Protein AF-A0A7R7EJI2-F1 (afdb_monomer)

Nearest PDB structures (foldseek):
  3be3-assembly1_B-2  TM=8.653E-01  e=1.945E-04  Bordetella bronchiseptica RB50
  2cp7-assembly1_A  TM=6.364E-01  e=4.300E-01  Mus musculus
  6aca-assembly1_A  TM=6.118E-01  e=1.642E-01  Mycobacterium tuberculosis H37Rv
  2coy-assembly1_A  TM=5.034E-01  e=8.336E-01  Homo sapiens
  2cp6-assembly1_A  TM=3.379E-01  e=1.196E+00  Homo sapiens

InterPro domains:
  IPR023387 DUF1653-like domain [PF07866] (12-67)
  IPR037135 DUF1653-like domain superfamily [G3DSA:2.30.30.320] (4-85)

Sequence (180 aa):
MEKYKLPVPGEIYRHFKNKLYQIIAIAIHSETDEKMVVYQALYGKYQVFVRPLENFISKVDEHTYRFTLVDRDHLDNHEEDNQATSVKENRLDTIQKENAILDEPFYYDNSELIQFLDAKTCQEKLNILTSMKNQLNNNILNNMLISLDLAITDGTLEEHFDILKDYLQTRARFEINRLR

Foldseek 3Di:
DDDDDQQDAQWWKQFPQRWIKGFHDWDQDPVPRFIKTWIFTPADPRDIDIGGRCQQQDAPDPPGGRIDTDDPVPPDDDPPDHDDDDDDDDDDDDDDDDDDDDDDDPDPPPPLLVQLLPDDALVSNLVSLVVCVVVDDLVSLVVLCVSVVHDDDPDDSVVSSVVSNVVSVVRNVCVVVPDD

Solvent-accessible surface area (backbone atoms only — not comparable to full-atom values): 11388 Å² total; per-residue (Å²): 132,86,82,76,81,78,85,51,64,73,43,37,30,33,31,78,63,76,46,50,29,34,32,64,40,75,46,65,39,92,89,74,72,44,52,25,39,31,32,28,37,76,52,93,86,50,52,74,49,76,44,51,39,69,78,46,74,28,64,75,47,102,89,38,54,41,48,41,82,49,70,76,91,75,66,81,84,70,100,79,80,79,84,63,50,66,80,81,89,85,81,87,89,85,90,88,79,91,75,91,83,81,86,66,64,69,58,72,95,38,73,69,59,53,53,42,68,71,38,89,43,44,56,54,32,46,52,48,53,63,69,43,57,90,74,66,45,62,69,62,53,48,53,52,33,55,76,69,78,40,86,84,69,99,65,54,64,64,57,52,48,48,53,54,47,53,50,29,53,56,46,32,68,50,58,75,74,71,80,129

Structure (mmCIF, N/CA/C/O backbone):
data_AF-A0A7R7EJI2-F1
#
_entry.id   AF-A0A7R7EJI2-F1
#
loop_
_atom_site.group_PDB
_atom_site.id
_atom_site.type_symbol
_atom_site.label_atom_id
_atom_site.label_alt_id
_atom_site.label_comp_id
_atom_site.label_asym_id
_atom_site.label_entity_id
_atom_site.label_seq_id
_atom_site.pdbx_PDB_ins_code
_atom_site.Cartn_x
_atom_site.Cartn_y
_atom_site.Cartn_z
_atom_site.occupancy
_atom_site.B_iso_or_equiv
_atom_site.auth_seq_id
_atom_site.auth_comp_id
_atom_site.auth_asym_id
_atom_site.auth_atom_id
_atom_site.pdbx_PDB_model_num
ATOM 1 N N . MET A 1 1 ? 27.280 -7.819 -10.622 1.00 40.84 1 MET A N 1
ATOM 2 C CA . MET A 1 1 ? 25.978 -7.548 -11.266 1.00 40.84 1 MET A CA 1
ATOM 3 C C . MET A 1 1 ? 24.937 -8.366 -10.533 1.00 40.84 1 MET A C 1
ATOM 5 O O . MET A 1 1 ? 24.985 -9.589 -10.626 1.00 40.84 1 MET A O 1
ATOM 9 N N . GLU A 1 2 ? 24.076 -7.723 -9.748 1.00 44.00 2 GLU A N 1
ATOM 10 C CA . GLU A 1 2 ? 22.959 -8.416 -9.100 1.00 44.00 2 GLU A CA 1
ATOM 11 C C . GLU A 1 2 ? 21.985 -8.921 -10.170 1.00 44.00 2 GLU A C 1
ATOM 13 O O . GLU A 1 2 ? 21.607 -8.189 -11.085 1.00 44.00 2 GLU A O 1
ATOM 18 N N . LYS A 1 3 ? 21.619 -10.203 -10.091 1.00 48.94 3 LYS A N 1
ATOM 19 C CA . LYS A 1 3 ? 20.636 -10.808 -10.992 1.00 48.94 3 LYS A CA 1
ATOM 20 C C . LYS A 1 3 ? 19.239 -10.555 -10.435 1.00 48.94 3 LYS A C 1
ATOM 22 O O . LYS A 1 3 ? 18.719 -11.379 -9.689 1.00 48.94 3 LYS A O 1
ATOM 27 N N . TYR A 1 4 ? 18.630 -9.435 -10.807 1.00 61.72 4 TYR A N 1
ATOM 28 C CA . TYR A 1 4 ? 17.212 -9.214 -10.533 1.00 61.72 4 TYR A CA 1
ATOM 29 C C . TYR A 1 4 ? 16.368 -10.262 -11.273 1.00 61.72 4 TYR A C 1
ATOM 31 O O . TYR A 1 4 ? 16.581 -10.515 -12.463 1.00 61.72 4 TYR A O 1
ATOM 39 N N . LYS A 1 5 ? 15.420 -10.894 -10.569 1.00 75.12 5 LYS A N 1
ATOM 40 C CA . LYS A 1 5 ? 14.466 -11.835 -11.173 1.00 75.12 5 LYS A CA 1
ATOM 41 C C . LYS A 1 5 ? 13.551 -11.051 -12.119 1.00 75.12 5 LYS A C 1
ATOM 43 O O . LYS A 1 5 ? 12.965 -10.050 -11.715 1.00 75.12 5 LYS A O 1
ATOM 48 N N . LEU A 1 6 ? 13.437 -11.496 -13.369 1.00 83.38 6 LEU A N 1
ATOM 49 C CA . LEU A 1 6 ? 12.478 -10.919 -14.312 1.00 83.38 6 LEU A CA 1
ATOM 50 C C . LEU A 1 6 ? 11.048 -11.321 -13.906 1.00 83.38 6 LEU A C 1
ATOM 52 O O . LEU A 1 6 ? 10.852 -12.498 -13.596 1.00 83.38 6 LEU A O 1
ATOM 56 N N . PRO A 1 7 ? 10.072 -10.394 -13.932 1.00 86.00 7 PRO A N 1
ATOM 57 C CA . PRO A 1 7 ? 8.675 -10.715 -13.659 1.00 86.00 7 PRO A CA 1
ATOM 58 C C . PRO A 1 7 ? 8.124 -11.664 -14.730 1.00 86.00 7 PRO A C 1
ATOM 60 O O . PRO A 1 7 ? 8.284 -11.429 -15.930 1.00 86.00 7 PRO A O 1
ATOM 63 N N . VAL A 1 8 ? 7.477 -12.742 -14.300 1.00 88.00 8 VAL A N 1
ATOM 64 C CA . VAL A 1 8 ? 6.952 -13.803 -15.169 1.00 88.00 8 VAL A CA 1
ATOM 65 C C . VAL A 1 8 ? 5.450 -13.589 -15.405 1.00 88.00 8 VAL A C 1
ATOM 67 O O . VAL A 1 8 ? 4.729 -13.270 -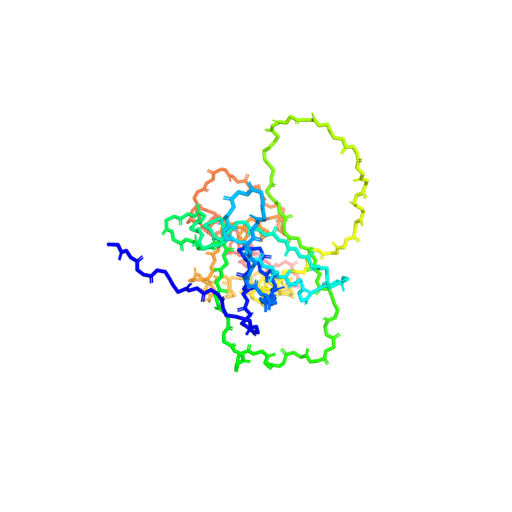14.458 1.00 88.00 8 VAL A O 1
ATOM 70 N N . PRO A 1 9 ? 4.935 -13.780 -16.636 1.00 90.38 9 PRO A N 1
ATOM 71 C CA . PRO A 1 9 ? 3.497 -13.807 -16.904 1.00 90.38 9 PRO A CA 1
ATOM 72 C C . PRO A 1 9 ? 2.722 -14.675 -15.906 1.00 90.38 9 PRO A C 1
ATOM 74 O O . PRO A 1 9 ? 3.061 -15.835 -15.680 1.00 90.38 9 PRO A O 1
ATOM 77 N N . GLY A 1 10 ? 1.670 -14.112 -15.316 1.00 86.25 10 GLY A N 1
ATOM 78 C CA . GLY A 1 10 ? 0.830 -14.771 -14.319 1.00 86.25 10 GLY A CA 1
ATOM 79 C C . GLY A 1 10 ? 1.259 -14.587 -12.857 1.00 86.25 10 GLY A C 1
ATOM 80 O O . GLY A 1 10 ? 0.457 -14.923 -11.979 1.00 86.25 10 GLY A O 1
ATOM 81 N N . GLU A 1 11 ? 2.447 -14.035 -12.579 1.00 89.81 11 GLU A N 1
ATOM 82 C CA . GLU A 1 11 ? 2.845 -13.608 -11.229 1.00 89.81 11 GLU A CA 1
ATOM 83 C C . GLU A 1 11 ? 1.997 -12.419 -10.748 1.00 89.81 11 GLU A C 1
ATOM 85 O O . GLU A 1 11 ? 1.611 -11.548 -11.536 1.00 89.81 11 GLU A O 1
ATOM 90 N N . ILE A 1 12 ? 1.716 -12.380 -9.442 1.00 87.06 12 ILE A N 1
ATOM 91 C CA . ILE A 1 12 ? 0.970 -11.302 -8.786 1.00 87.06 12 ILE A CA 1
ATOM 92 C C . ILE A 1 12 ? 1.955 -10.438 -8.002 1.00 87.06 12 ILE A C 1
ATOM 94 O O . ILE A 1 12 ? 2.774 -10.941 -7.240 1.00 87.06 12 ILE A O 1
ATOM 98 N N . TYR A 1 13 ? 1.864 -9.125 -8.179 1.00 86.50 13 TYR A N 1
ATOM 99 C CA . TYR A 1 13 ? 2.685 -8.143 -7.490 1.00 86.50 13 TYR A CA 1
ATOM 100 C C . TYR A 1 13 ? 1.808 -7.156 -6.720 1.00 86.50 13 TYR A C 1
ATOM 102 O O . TYR A 1 13 ? 0.882 -6.558 -7.272 1.00 86.50 13 TYR A O 1
ATOM 110 N N . ARG A 1 14 ? 2.145 -6.928 -5.450 1.00 84.88 14 ARG A N 1
ATOM 111 C CA . ARG A 1 14 ? 1.579 -5.858 -4.628 1.00 84.88 14 ARG A CA 1
ATOM 112 C C . ARG A 1 14 ? 2.443 -4.611 -4.787 1.00 84.88 14 ARG A C 1
ATOM 114 O O . ARG A 1 14 ? 3.639 -4.633 -4.510 1.00 84.88 14 ARG A O 1
ATOM 121 N N . HIS A 1 15 ? 1.854 -3.519 -5.259 1.00 80.69 15 HIS A N 1
ATOM 122 C CA . HIS A 1 15 ? 2.515 -2.214 -5.279 1.00 80.69 15 HIS A CA 1
ATOM 123 C C . HIS A 1 15 ? 2.618 -1.659 -3.850 1.00 80.69 15 HIS A C 1
ATOM 125 O O . HIS A 1 15 ? 1.752 -1.951 -3.030 1.00 80.69 15 HIS A O 1
ATOM 131 N N . PHE A 1 16 ? 3.566 -0.757 -3.569 1.00 71.31 16 PHE A N 1
ATOM 132 C CA . PHE A 1 16 ? 3.725 -0.103 -2.248 1.00 71.31 16 PHE A CA 1
ATOM 133 C C . PHE A 1 16 ? 2.497 0.692 -1.737 1.00 71.31 16 PHE A C 1
ATOM 135 O O . PHE A 1 16 ? 2.512 1.254 -0.649 1.00 71.31 16 PHE A O 1
ATOM 142 N N . LYS A 1 17 ? 1.422 0.762 -2.532 1.00 72.31 17 LYS A N 1
ATOM 143 C CA . LYS A 1 17 ? 0.118 1.357 -2.188 1.00 72.31 17 LYS A CA 1
ATOM 144 C C . LYS A 1 17 ? -0.949 0.263 -1.991 1.00 72.31 17 LYS A C 1
ATOM 146 O O . LYS A 1 17 ? -2.079 0.449 -2.425 1.00 72.31 17 LYS A O 1
ATOM 151 N N . ASN A 1 18 ? -0.532 -0.902 -1.483 1.00 74.50 18 ASN A N 1
ATOM 152 C CA . ASN A 1 18 ? -1.239 -2.180 -1.262 1.00 74.50 18 ASN A CA 1
ATOM 153 C C . ASN A 1 18 ? -2.086 -2.779 -2.402 1.00 74.50 18 ASN A C 1
ATOM 155 O O . ASN A 1 18 ? -2.559 -3.905 -2.275 1.00 74.50 18 ASN A O 1
ATOM 159 N N . LYS A 1 19 ? -2.205 -2.098 -3.542 1.00 79.00 19 LYS A N 1
ATOM 160 C CA . LYS A 1 19 ? -2.903 -2.572 -4.740 1.00 79.00 19 LYS A CA 1
ATOM 161 C C . LYS A 1 19 ? -2.217 -3.771 -5.388 1.00 79.00 19 LYS A C 1
ATOM 163 O O . LYS A 1 19 ? -1.011 -3.731 -5.645 1.00 79.00 19 LYS A O 1
ATOM 168 N N . LEU A 1 20 ? -3.018 -4.782 -5.714 1.00 84.31 20 LEU A N 1
ATOM 169 C CA . LEU A 1 20 ? -2.598 -5.971 -6.448 1.00 84.31 20 LEU A CA 1
ATOM 170 C C . LEU A 1 20 ? -2.642 -5.747 -7.965 1.00 84.31 20 LEU A C 1
ATOM 172 O O . LEU A 1 20 ? -3.568 -5.136 -8.509 1.00 84.31 20 LEU A O 1
ATOM 176 N N . TYR A 1 21 ? -1.630 -6.284 -8.638 1.00 89.56 21 TYR A N 1
ATOM 177 C CA . TYR A 1 21 ? -1.485 -6.288 -10.087 1.00 89.56 21 TYR A CA 1
ATOM 178 C C . TYR A 1 21 ? -1.005 -7.661 -10.561 1.00 89.56 21 TYR A C 1
ATOM 180 O O . TYR A 1 21 ? -0.220 -8.307 -9.872 1.00 89.56 21 TYR A O 1
ATOM 188 N N . GLN A 1 22 ? -1.416 -8.087 -11.753 1.00 90.38 22 GLN A N 1
ATOM 189 C CA . GLN A 1 22 ? -0.920 -9.307 -12.391 1.00 90.38 22 GLN A CA 1
ATOM 190 C C . GLN A 1 22 ? -0.021 -8.960 -13.576 1.00 90.38 22 GLN A C 1
ATOM 192 O O . GLN A 1 22 ? -0.363 -8.098 -14.387 1.00 90.38 22 GLN A O 1
ATOM 197 N N . ILE A 1 23 ? 1.112 -9.644 -13.712 1.00 93.00 23 ILE A N 1
ATOM 198 C CA . ILE A 1 23 ? 1.971 -9.529 -14.895 1.00 93.00 23 ILE A CA 1
ATOM 199 C C . ILE A 1 23 ? 1.295 -10.236 -16.069 1.00 93.00 23 ILE A C 1
ATOM 201 O O . ILE A 1 23 ? 1.017 -11.432 -15.995 1.00 93.00 23 ILE A O 1
ATOM 205 N N . ILE A 1 24 ? 1.069 -9.517 -17.169 1.00 92.19 24 ILE A N 1
ATOM 206 C CA . ILE A 1 24 ? 0.584 -10.106 -18.423 1.00 92.19 24 ILE A CA 1
ATOM 207 C C . ILE A 1 24 ? 1.777 -10.555 -19.267 1.00 92.19 24 ILE A C 1
ATOM 209 O O . ILE A 1 24 ? 1.825 -11.694 -19.724 1.00 92.19 24 ILE A O 1
ATOM 213 N N . ALA A 1 25 ? 2.743 -9.659 -19.488 1.00 92.50 25 ALA A N 1
ATOM 214 C CA . ALA A 1 25 ? 3.878 -9.898 -20.374 1.00 92.50 25 ALA A CA 1
ATOM 215 C C . ALA A 1 25 ? 5.054 -8.960 -20.072 1.00 92.50 25 ALA A C 1
ATOM 217 O O . ALA A 1 25 ? 4.882 -7.884 -19.500 1.00 92.50 25 ALA A O 1
ATOM 218 N N . ILE A 1 26 ? 6.242 -9.333 -20.550 1.00 93.00 26 ILE A N 1
ATOM 219 C CA . ILE A 1 26 ? 7.314 -8.373 -20.829 1.00 93.00 26 ILE A CA 1
ATOM 220 C C . ILE A 1 26 ? 7.265 -8.076 -22.331 1.00 93.00 26 ILE A C 1
ATOM 222 O O . ILE A 1 26 ? 7.322 -8.994 -23.146 1.00 93.00 26 ILE A O 1
ATOM 226 N N . ALA A 1 27 ? 7.156 -6.800 -22.681 1.00 92.56 27 ALA A N 1
ATOM 227 C CA . ALA A 1 27 ? 7.225 -6.288 -24.043 1.00 92.56 27 ALA A CA 1
ATOM 228 C C . ALA A 1 27 ? 8.574 -5.592 -24.295 1.00 92.56 27 ALA A C 1
ATOM 230 O O . ALA A 1 27 ? 9.310 -5.269 -23.359 1.00 92.56 27 ALA A O 1
ATOM 231 N N . ILE A 1 28 ? 8.884 -5.340 -25.564 1.00 93.00 28 ILE A N 1
ATOM 232 C CA . ILE A 1 28 ? 10.000 -4.489 -25.992 1.00 93.00 28 ILE A CA 1
ATOM 233 C C . ILE A 1 28 ? 9.386 -3.254 -26.652 1.00 93.00 28 ILE A C 1
ATOM 235 O O . ILE A 1 28 ? 8.486 -3.387 -27.482 1.00 93.00 28 ILE A O 1
ATOM 239 N N . HIS A 1 29 ? 9.827 -2.062 -26.257 1.00 93.94 29 HIS A N 1
ATOM 240 C CA . HIS A 1 29 ? 9.380 -0.814 -26.860 1.00 93.94 29 HIS A CA 1
ATOM 241 C C . HIS A 1 29 ? 10.053 -0.633 -28.226 1.00 93.94 29 HIS A C 1
ATOM 243 O O . HIS A 1 29 ? 11.263 -0.453 -28.301 1.00 93.94 29 HIS A O 1
ATOM 249 N N . SER A 1 30 ? 9.278 -0.679 -29.311 1.00 91.44 30 SER A N 1
ATOM 250 C CA . SER A 1 30 ? 9.801 -0.777 -30.685 1.00 91.44 30 SER A CA 1
ATOM 251 C C . SER A 1 30 ? 10.609 0.428 -31.178 1.00 91.44 30 SER A C 1
ATOM 253 O O . SER A 1 30 ? 11.239 0.333 -32.225 1.00 91.44 30 SER A O 1
ATOM 255 N N . GLU A 1 31 ? 10.569 1.559 -30.470 1.00 89.25 31 GLU A N 1
ATOM 256 C CA . GLU A 1 31 ? 11.313 2.776 -30.832 1.00 89.25 31 GLU A CA 1
ATOM 257 C C . GLU A 1 31 ? 12.601 2.967 -30.012 1.00 89.25 31 GLU A C 1
ATOM 259 O O . GLU A 1 31 ? 13.475 3.723 -30.428 1.00 89.25 31 GLU A O 1
ATOM 264 N N . THR A 1 32 ? 12.724 2.312 -28.849 1.00 91.88 32 THR A N 1
ATOM 265 C CA . THR A 1 32 ? 13.858 2.491 -27.915 1.00 91.88 32 THR A CA 1
ATOM 266 C C . THR A 1 32 ? 14.559 1.184 -27.530 1.00 91.88 32 THR A C 1
ATOM 268 O O . THR A 1 32 ? 15.556 1.221 -26.815 1.00 91.88 32 THR A O 1
ATOM 271 N N . ASP A 1 33 ? 14.040 0.032 -27.969 1.00 91.19 33 ASP A N 1
ATOM 272 C CA . ASP A 1 33 ? 14.431 -1.329 -27.560 1.00 91.19 33 ASP A CA 1
ATOM 273 C C . ASP A 1 33 ? 14.385 -1.589 -26.035 1.00 91.19 33 ASP A C 1
ATOM 275 O O . ASP A 1 33 ? 14.869 -2.608 -25.529 1.00 91.19 33 ASP A O 1
ATOM 279 N N . GLU A 1 34 ? 13.740 -0.702 -25.273 1.00 90.69 34 GLU A N 1
ATOM 280 C CA . GLU A 1 34 ? 13.613 -0.819 -23.823 1.00 90.69 34 GLU A CA 1
ATOM 281 C C . GLU A 1 34 ? 12.632 -1.928 -23.430 1.00 90.69 34 GLU A C 1
ATOM 283 O O . GLU A 1 34 ? 11.549 -2.087 -24.000 1.00 90.69 34 GLU A O 1
ATOM 288 N N . LYS A 1 35 ? 12.982 -2.693 -22.391 1.00 91.12 35 LYS A N 1
ATOM 289 C CA . LYS A 1 35 ? 12.085 -3.706 -21.827 1.00 91.12 35 LYS A CA 1
ATOM 290 C C . LYS A 1 35 ? 11.000 -3.036 -20.996 1.00 91.12 35 LYS A C 1
ATOM 292 O O . LYS A 1 35 ? 11.295 -2.325 -20.036 1.00 91.12 35 LYS A O 1
ATOM 297 N N . MET A 1 36 ? 9.750 -3.345 -21.310 1.00 90.44 36 MET A N 1
ATOM 298 C CA . MET A 1 36 ? 8.565 -2.831 -20.633 1.00 90.44 36 MET A CA 1
ATOM 299 C C . MET A 1 36 ? 7.807 -3.980 -19.966 1.00 90.44 36 MET A C 1
ATOM 301 O O . MET A 1 36 ? 7.628 -5.041 -20.556 1.00 90.44 36 MET A O 1
ATOM 305 N N . VAL A 1 37 ? 7.317 -3.774 -18.749 1.00 92.06 37 VAL A N 1
ATOM 306 C CA . VAL A 1 37 ? 6.395 -4.692 -18.071 1.00 92.06 37 VAL A CA 1
ATOM 307 C C . VAL A 1 37 ? 4.970 -4.267 -18.403 1.00 92.06 37 VAL A C 1
ATOM 309 O O . VAL A 1 37 ? 4.595 -3.119 -18.156 1.00 92.06 37 VAL A O 1
ATOM 312 N N . VAL A 1 38 ? 4.187 -5.195 -18.948 1.00 92.00 38 VAL A N 1
ATOM 313 C CA . VAL A 1 38 ? 2.748 -5.059 -19.193 1.00 92.00 38 VAL A CA 1
ATOM 314 C C . VAL A 1 38 ? 2.015 -5.773 -18.065 1.00 92.00 38 VAL A C 1
ATOM 316 O O . VAL A 1 38 ? 2.200 -6.976 -17.864 1.00 92.00 38 VAL A O 1
ATOM 319 N N . TYR A 1 39 ? 1.195 -5.043 -17.314 1.00 91.94 39 TYR A N 1
ATOM 320 C CA . TYR A 1 39 ? 0.537 -5.558 -16.115 1.00 91.94 39 TYR A CA 1
ATOM 321 C C . TYR A 1 39 ? -0.895 -5.036 -15.975 1.00 91.94 39 TYR A C 1
ATOM 323 O O . TYR A 1 39 ? -1.211 -3.920 -16.383 1.00 91.94 39 TYR A O 1
ATOM 331 N N . GLN A 1 40 ? -1.771 -5.851 -15.393 1.00 88.62 40 GLN A N 1
ATOM 332 C CA . GLN A 1 40 ? -3.181 -5.537 -15.170 1.00 88.62 40 GLN A CA 1
ATOM 333 C C . GLN A 1 40 ? -3.430 -5.183 -13.706 1.00 88.62 40 GLN A C 1
ATOM 335 O O . GLN A 1 40 ? -2.883 -5.833 -12.819 1.00 88.62 40 GLN A O 1
ATOM 340 N N . ALA A 1 41 ? -4.269 -4.185 -13.436 1.00 86.12 41 ALA A N 1
ATOM 341 C CA . ALA A 1 41 ? -4.847 -3.992 -12.108 1.00 86.12 41 ALA A CA 1
ATOM 342 C C . ALA A 1 41 ? -5.800 -5.145 -11.768 1.00 86.12 41 ALA A C 1
ATOM 344 O O . ALA A 1 41 ? -6.681 -5.452 -12.562 1.00 86.12 41 ALA A O 1
ATOM 345 N N . LEU A 1 42 ? -5.683 -5.730 -10.574 1.00 84.50 42 LEU A N 1
ATOM 346 C CA . LEU A 1 42 ? -6.646 -6.716 -10.058 1.00 84.50 42 LEU A CA 1
ATOM 347 C C . LEU A 1 42 ? -7.751 -6.043 -9.222 1.00 84.50 42 LEU A C 1
ATOM 349 O O . LEU A 1 42 ? -8.190 -6.576 -8.212 1.00 84.50 42 LEU A O 1
ATOM 353 N N . TYR A 1 43 ? -8.152 -4.829 -9.607 1.00 77.88 43 TYR A N 1
ATOM 354 C CA . TYR A 1 43 ? -9.153 -4.022 -8.907 1.00 77.88 43 TYR A CA 1
ATOM 355 C C . TYR A 1 43 ? -9.901 -3.099 -9.879 1.00 77.88 43 TYR A C 1
ATOM 357 O O . TYR A 1 43 ? -9.378 -2.717 -10.935 1.00 77.88 43 TYR A O 1
ATOM 365 N N . GLY A 1 44 ? -11.103 -2.669 -9.487 1.00 81.62 44 GLY A N 1
ATOM 366 C CA . GLY A 1 44 ? -11.916 -1.712 -10.239 1.00 81.62 44 GLY A CA 1
ATOM 367 C C . GLY A 1 44 ? -12.203 -2.194 -11.664 1.00 81.62 44 GLY A C 1
ATOM 368 O O . GLY A 1 44 ? -12.745 -3.271 -11.872 1.00 81.62 44 GLY A O 1
ATOM 369 N N . LYS A 1 45 ? -11.817 -1.403 -12.673 1.00 84.94 45 LYS A N 1
ATOM 370 C CA . LYS A 1 45 ? -12.065 -1.704 -14.099 1.00 84.94 45 LYS A CA 1
ATOM 371 C C . LYS A 1 45 ? -11.008 -2.611 -14.757 1.00 84.94 45 LYS A C 1
ATOM 373 O O . LYS A 1 45 ? -10.924 -2.629 -15.982 1.00 84.94 45 LYS A O 1
ATOM 378 N N . TYR A 1 46 ? -10.173 -3.301 -13.974 1.00 83.94 46 TYR A N 1
ATOM 379 C CA . TYR A 1 46 ? -9.132 -4.230 -14.448 1.00 83.94 46 TYR A CA 1
ATOM 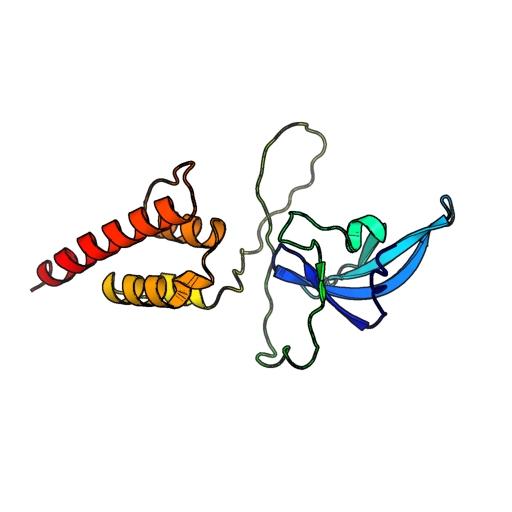380 C C . TYR A 1 46 ? -8.241 -3.671 -15.574 1.00 83.94 46 TYR A C 1
ATOM 382 O O . TYR A 1 46 ? -7.937 -4.335 -16.569 1.00 83.94 46 TYR A O 1
ATOM 390 N N . GLN A 1 47 ? -7.850 -2.403 -15.438 1.00 83.06 47 GLN A N 1
ATOM 391 C CA . GLN A 1 47 ? -7.146 -1.663 -16.482 1.00 83.06 47 GLN A CA 1
ATOM 392 C C . GLN A 1 47 ? -5.698 -2.155 -16.652 1.00 83.06 47 GLN A C 1
ATOM 394 O O . GLN A 1 47 ? -5.030 -2.508 -15.678 1.00 83.06 47 GLN A O 1
ATOM 399 N N . VAL A 1 48 ? -5.220 -2.173 -17.899 1.00 89.31 48 VAL A N 1
ATOM 400 C CA . VAL A 1 48 ? -3.864 -2.605 -18.266 1.00 89.31 48 VAL A CA 1
ATOM 401 C C . VAL A 1 48 ? -2.931 -1.399 -18.367 1.00 89.31 48 VAL A C 1
ATOM 403 O O . VAL A 1 48 ? -3.290 -0.371 -18.940 1.00 89.31 48 VAL A O 1
ATOM 406 N N . PHE A 1 49 ? -1.724 -1.548 -17.829 1.00 89.75 49 PHE A N 1
ATOM 407 C CA . PHE A 1 49 ? -0.675 -0.535 -17.790 1.00 89.75 49 PHE A CA 1
ATOM 408 C C . PHE A 1 49 ? 0.639 -1.085 -18.351 1.00 89.75 49 PHE A C 1
ATOM 410 O O . PHE A 1 49 ? 0.875 -2.294 -18.370 1.00 89.75 49 PHE A O 1
ATOM 417 N N . VAL A 1 50 ? 1.510 -0.173 -18.783 1.00 91.38 50 VAL A N 1
ATOM 418 C CA . VAL A 1 50 ? 2.845 -0.476 -19.307 1.00 91.38 50 VAL A CA 1
ATOM 419 C C . VAL A 1 50 ? 3.859 0.430 -18.606 1.00 91.38 50 VAL A C 1
ATOM 421 O O . VAL A 1 50 ? 3.609 1.624 -18.442 1.00 91.38 50 VAL A O 1
ATOM 424 N N . ARG A 1 51 ? 4.994 -0.121 -18.161 1.00 88.50 51 ARG A N 1
ATOM 425 C CA . ARG A 1 51 ? 6.050 0.623 -17.445 1.00 88.50 51 ARG A CA 1
ATOM 426 C C . ARG A 1 51 ? 7.441 0.079 -17.795 1.00 88.50 51 ARG A C 1
ATOM 428 O O . ARG A 1 51 ? 7.556 -1.137 -17.924 1.00 88.50 51 ARG A O 1
ATOM 435 N N . PRO A 1 52 ? 8.501 0.907 -17.877 1.00 88.06 52 PRO A N 1
ATOM 436 C CA . PRO A 1 52 ? 9.868 0.406 -18.028 1.00 88.06 52 PRO A CA 1
ATOM 437 C C . PRO A 1 52 ? 10.234 -0.592 -16.928 1.00 88.06 52 PRO A C 1
ATOM 439 O O . PRO A 1 52 ? 9.948 -0.357 -15.751 1.00 88.06 52 PRO A O 1
ATOM 442 N N . LEU A 1 53 ? 10.873 -1.696 -17.314 1.00 87.00 53 LEU A N 1
ATOM 443 C CA . LEU A 1 53 ? 11.233 -2.809 -16.435 1.00 87.00 53 LEU A CA 1
ATOM 444 C C . LEU A 1 53 ? 12.111 -2.356 -15.266 1.00 87.00 53 LEU A C 1
ATOM 446 O O . LEU A 1 53 ? 11.840 -2.727 -14.128 1.00 87.00 53 LEU A O 1
ATOM 450 N N . GLU A 1 54 ? 13.107 -1.510 -15.527 1.00 82.94 54 GLU A N 1
ATOM 451 C CA . GLU A 1 54 ? 14.000 -0.959 -14.497 1.00 82.94 54 GLU A CA 1
ATOM 452 C C . GLU A 1 54 ? 13.213 -0.180 -13.433 1.00 82.94 54 GLU A C 1
ATOM 454 O O . GLU A 1 54 ? 13.388 -0.386 -12.234 1.00 82.94 54 GLU A O 1
ATOM 459 N N . ASN A 1 55 ? 12.242 0.625 -13.873 1.00 81.19 55 ASN A N 1
ATOM 460 C CA . ASN A 1 55 ? 11.333 1.379 -13.009 1.00 81.19 55 ASN A CA 1
ATOM 461 C C . ASN A 1 55 ? 10.272 0.513 -12.311 1.00 81.19 55 ASN A C 1
ATOM 463 O O . ASN A 1 55 ? 9.553 1.035 -11.455 1.00 81.19 55 ASN A O 1
ATOM 467 N N . PHE A 1 56 ? 10.102 -0.750 -12.712 1.00 83.44 56 PHE A N 1
ATOM 468 C CA . PHE A 1 56 ? 9.207 -1.717 -12.073 1.00 83.44 56 PHE A CA 1
ATOM 469 C C . PHE A 1 56 ? 9.935 -2.469 -10.952 1.00 83.44 56 PHE A C 1
ATOM 471 O O . PHE A 1 56 ? 9.428 -2.540 -9.838 1.00 83.44 56 PHE A O 1
ATOM 478 N N . ILE A 1 57 ? 11.153 -2.952 -11.219 1.00 80.56 57 ILE A N 1
ATOM 479 C CA . ILE A 1 57 ? 11.999 -3.637 -10.225 1.00 80.56 57 ILE A CA 1
ATOM 480 C C . ILE A 1 57 ? 12.709 -2.672 -9.259 1.00 80.56 57 ILE A C 1
ATOM 482 O O . ILE A 1 57 ? 13.377 -3.121 -8.328 1.00 80.56 57 ILE A O 1
ATOM 486 N N . SER A 1 58 ? 12.586 -1.355 -9.469 1.00 72.50 58 SER A N 1
ATOM 487 C CA . SER A 1 58 ? 13.245 -0.349 -8.634 1.00 72.50 58 SER A CA 1
ATOM 488 C C . SER A 1 58 ? 12.810 -0.444 -7.169 1.00 72.50 58 SER A C 1
ATOM 490 O O . SER A 1 58 ? 11.629 -0.611 -6.839 1.00 72.50 58 SER A O 1
ATOM 492 N N . LYS A 1 59 ? 13.766 -0.205 -6.271 1.00 66.31 59 LYS A N 1
ATOM 493 C CA . LYS A 1 59 ? 13.444 0.252 -4.918 1.00 66.31 59 LYS A CA 1
ATOM 494 C C . LYS A 1 59 ? 12.738 1.615 -4.984 1.00 66.31 59 LYS A C 1
ATOM 496 O O . LYS A 1 59 ? 12.860 2.343 -5.976 1.00 66.31 59 LYS A O 1
ATOM 501 N N . VAL A 1 60 ? 11.945 1.913 -3.962 1.00 61.81 60 VAL A N 1
ATOM 502 C CA . VAL A 1 60 ? 11.424 3.260 -3.675 1.00 61.81 60 VAL A CA 1
ATOM 503 C C . VAL A 1 60 ? 12.313 3.885 -2.608 1.00 61.81 60 VAL A C 1
ATOM 505 O O . VAL A 1 60 ? 12.874 4.947 -2.845 1.00 61.81 60 VAL A O 1
ATOM 508 N N . ASP A 1 61 ? 12.541 3.138 -1.526 1.00 61.91 61 ASP A N 1
ATOM 509 C CA . ASP A 1 61 ? 13.403 3.498 -0.402 1.00 61.91 61 ASP A CA 1
ATOM 510 C C . ASP A 1 61 ? 14.388 2.358 -0.109 1.00 61.91 61 ASP A C 1
ATOM 512 O O . ASP A 1 61 ? 14.246 1.246 -0.623 1.00 61.91 61 ASP A O 1
ATOM 516 N N . GLU A 1 62 ? 15.363 2.593 0.769 1.00 55.28 62 GLU A N 1
ATOM 517 C CA . GLU A 1 62 ? 16.390 1.606 1.142 1.00 55.28 62 GLU A CA 1
ATOM 518 C C . GLU A 1 62 ? 15.799 0.261 1.626 1.00 55.28 62 GLU A C 1
ATOM 520 O O . GLU A 1 62 ? 16.349 -0.806 1.328 1.00 55.28 62 GLU A O 1
ATOM 525 N N . HIS A 1 63 ? 14.620 0.324 2.260 1.00 49.91 63 HIS A N 1
ATOM 526 C CA . HIS A 1 63 ? 13.877 -0.801 2.838 1.00 49.91 63 HIS A CA 1
ATOM 527 C C . HIS A 1 63 ? 12.617 -1.217 2.042 1.00 49.91 63 HIS A C 1
ATOM 529 O O . HIS A 1 63 ? 11.991 -2.216 2.392 1.00 49.91 63 HIS A O 1
ATOM 535 N N . THR A 1 64 ? 12.242 -0.505 0.966 1.00 58.66 64 THR A N 1
ATOM 536 C CA . THR A 1 64 ? 10.929 -0.666 0.300 1.00 58.66 64 THR A CA 1
ATOM 537 C C . THR A 1 64 ? 11.065 -0.848 -1.212 1.00 58.66 64 THR A C 1
ATOM 539 O O . THR A 1 64 ? 11.595 0.020 -1.909 1.00 58.66 64 THR A O 1
ATOM 542 N N . TYR A 1 65 ? 10.522 -1.940 -1.759 1.00 69.69 65 TYR A N 1
ATOM 543 C CA . TYR A 1 65 ? 10.404 -2.150 -3.210 1.00 69.69 65 TYR A CA 1
ATOM 544 C C . TYR A 1 65 ? 9.115 -1.541 -3.768 1.00 69.69 65 TYR A C 1
ATOM 546 O O . TYR A 1 65 ? 8.088 -1.497 -3.092 1.00 69.69 65 TYR A O 1
ATOM 554 N N . ARG A 1 66 ? 9.143 -1.082 -5.027 1.00 75.19 66 ARG A N 1
ATOM 555 C CA . ARG A 1 66 ? 7.958 -0.481 -5.663 1.00 75.19 66 ARG A CA 1
ATOM 556 C C . ARG A 1 66 ? 6.838 -1.495 -5.894 1.00 75.19 66 ARG A C 1
ATOM 558 O O . ARG A 1 66 ? 5.663 -1.147 -5.760 1.00 75.19 66 ARG A O 1
ATOM 565 N N . PHE A 1 67 ? 7.223 -2.720 -6.237 1.00 81.00 67 PHE A N 1
ATOM 566 C CA . PHE A 1 67 ? 6.360 -3.873 -6.438 1.00 81.00 67 PHE A CA 1
ATOM 567 C C . PHE A 1 67 ? 6.998 -5.091 -5.758 1.00 81.00 67 PHE A C 1
ATOM 569 O O . PHE A 1 67 ? 8.147 -5.424 -6.042 1.00 81.00 67 PHE A O 1
ATOM 576 N N . THR A 1 68 ? 6.243 -5.766 -4.897 1.00 84.06 68 THR A N 1
ATOM 577 C CA . THR A 1 68 ? 6.663 -6.979 -4.181 1.00 84.06 68 THR A CA 1
ATOM 578 C C . THR A 1 68 ? 5.869 -8.168 -4.710 1.00 84.06 68 THR A C 1
ATOM 580 O O . THR A 1 68 ? 4.650 -8.071 -4.843 1.00 84.06 68 THR A O 1
ATOM 583 N N . LEU A 1 69 ? 6.546 -9.272 -5.036 1.00 85.00 69 LEU A N 1
ATOM 584 C CA . LEU A 1 69 ? 5.902 -10.515 -5.473 1.00 85.00 69 LEU A CA 1
ATOM 585 C C . LEU A 1 69 ? 5.028 -11.081 -4.338 1.00 85.00 69 LEU A C 1
ATOM 587 O O . LEU A 1 69 ? 5.443 -11.060 -3.181 1.00 85.00 69 LEU A O 1
ATOM 591 N N . VAL A 1 70 ? 3.839 -11.576 -4.674 1.00 81.75 70 VAL A N 1
ATOM 592 C CA . VAL A 1 70 ? 2.909 -12.242 -3.751 1.00 81.75 70 VAL A CA 1
ATOM 593 C C . VAL A 1 70 ? 2.690 -13.672 -4.231 1.00 81.75 70 VAL A C 1
ATOM 595 O O . VAL A 1 70 ? 2.313 -13.884 -5.386 1.00 81.75 70 VAL A O 1
ATOM 598 N N . ASP A 1 71 ? 2.914 -14.644 -3.348 1.00 77.00 71 ASP A N 1
ATOM 599 C CA . ASP A 1 71 ? 2.663 -16.054 -3.645 1.00 77.00 71 ASP A CA 1
ATOM 600 C C . ASP A 1 71 ? 1.162 -16.357 -3.677 1.00 77.00 71 ASP A C 1
ATOM 602 O O . ASP A 1 71 ? 0.380 -15.846 -2.871 1.00 77.00 71 ASP A O 1
ATOM 606 N N . ARG A 1 72 ? 0.753 -17.192 -4.639 1.00 60.16 72 ARG A N 1
ATOM 607 C CA . ARG A 1 72 ? -0.668 -17.416 -4.941 1.00 60.16 72 ARG A CA 1
ATOM 608 C C . ARG A 1 72 ? -1.407 -18.190 -3.841 1.00 60.16 72 ARG A C 1
ATOM 610 O O . ARG A 1 72 ? -2.607 -18.004 -3.686 1.00 60.16 72 ARG A O 1
ATOM 617 N N . ASP A 1 73 ? -0.682 -18.967 -3.041 1.00 52.81 73 ASP A N 1
ATOM 618 C CA . ASP A 1 73 ? -1.228 -19.788 -1.951 1.00 52.81 73 ASP A CA 1
ATOM 619 C C . ASP A 1 73 ? -1.646 -18.959 -0.713 1.00 52.81 73 ASP A C 1
ATOM 621 O O . ASP A 1 73 ? -2.173 -19.499 0.257 1.00 52.81 73 ASP A O 1
ATOM 625 N N . HIS A 1 74 ? -1.435 -17.637 -0.742 1.00 53.03 74 HIS A N 1
ATOM 626 C CA . HIS A 1 74 ? -1.871 -16.683 0.285 1.00 53.03 74 HIS A CA 1
ATOM 627 C C . HIS A 1 74 ? -3.022 -15.763 -0.182 1.00 53.03 74 HIS A C 1
ATOM 629 O O . HIS A 1 74 ? -3.189 -14.677 0.371 1.00 53.03 74 HIS A O 1
ATOM 635 N N . LEU A 1 75 ? -3.801 -16.163 -1.200 1.00 49.97 75 LEU A N 1
ATOM 636 C CA . LEU A 1 75 ? -4.958 -15.394 -1.699 1.00 49.97 75 LEU A CA 1
ATOM 637 C C . LEU A 1 75 ? -6.340 -15.839 -1.170 1.00 49.97 75 LEU A C 1
ATOM 639 O O . LEU A 1 75 ? -7.328 -15.196 -1.517 1.00 49.97 75 LEU A O 1
ATOM 643 N N . ASP A 1 76 ? -6.442 -16.891 -0.353 1.00 39.19 76 ASP A N 1
ATOM 644 C CA . ASP A 1 76 ? -7.747 -17.408 0.094 1.00 39.19 76 ASP A CA 1
ATOM 645 C C . ASP A 1 76 ? -8.359 -16.642 1.289 1.00 39.19 76 ASP A C 1
ATOM 647 O O . ASP A 1 76 ? -7.679 -16.341 2.276 1.00 39.19 76 ASP A O 1
ATOM 651 N N . ASN A 1 77 ? -9.690 -16.469 1.220 1.00 35.75 77 ASN A N 1
ATOM 652 C CA . ASN A 1 77 ? -10.594 -15.637 2.046 1.00 35.75 77 ASN A CA 1
ATOM 653 C C . ASN A 1 77 ? -10.544 -14.127 1.683 1.00 35.75 77 ASN A C 1
ATOM 655 O O . ASN A 1 77 ? -9.598 -13.446 2.059 1.00 35.75 77 ASN A O 1
ATOM 659 N N . HIS A 1 78 ? -11.526 -13.522 0.996 1.00 39.00 78 HIS A N 1
ATOM 660 C CA . HIS A 1 78 ? -12.870 -13.986 0.611 1.00 39.00 78 HIS A CA 1
ATOM 661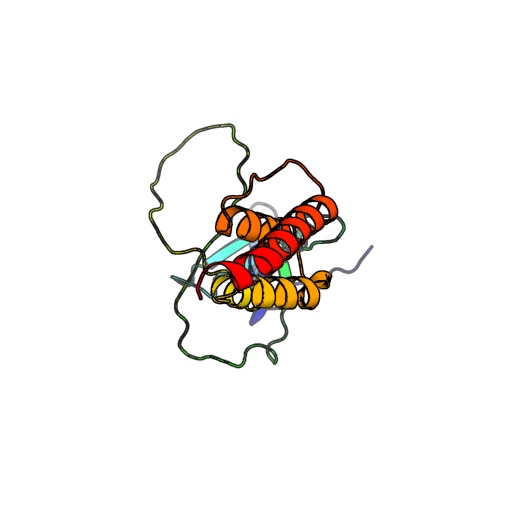 C C . HIS A 1 78 ? -13.229 -13.690 -0.859 1.00 39.00 78 HIS A C 1
ATOM 663 O O . HIS A 1 78 ? -12.953 -12.617 -1.393 1.00 39.00 78 HIS A O 1
ATOM 669 N N . GLU A 1 79 ? -13.951 -14.618 -1.494 1.00 40.28 79 GLU A N 1
ATOM 670 C CA . GLU A 1 79 ? -14.731 -14.317 -2.699 1.00 40.28 79 GLU A CA 1
ATOM 671 C C . GLU A 1 79 ? -15.981 -13.504 -2.316 1.00 40.28 79 GLU A C 1
ATOM 673 O O . GLU A 1 79 ? -16.965 -14.078 -1.863 1.00 40.28 79 GLU A O 1
ATOM 678 N N . GLU A 1 80 ? -15.898 -12.176 -2.460 1.00 38.62 80 GLU A N 1
ATOM 679 C CA . GLU A 1 80 ? -16.958 -11.237 -2.920 1.00 38.62 80 GLU A CA 1
ATOM 680 C C . GLU A 1 80 ? -16.519 -9.746 -2.831 1.00 38.62 80 GLU A C 1
ATOM 682 O O . GLU A 1 80 ? -17.308 -8.830 -3.085 1.00 38.62 80 GLU A O 1
ATOM 687 N N . ASP A 1 81 ? -15.240 -9.470 -2.540 1.00 32.22 81 ASP A N 1
ATOM 688 C CA . ASP A 1 81 ? -14.751 -8.118 -2.241 1.00 32.22 81 ASP A CA 1
ATOM 689 C C . ASP A 1 81 ? -14.554 -7.206 -3.469 1.00 32.22 81 ASP A C 1
ATOM 691 O O . ASP A 1 81 ? -13.508 -7.144 -4.121 1.00 32.22 81 ASP A O 1
ATOM 695 N N . ASN A 1 82 ? -15.585 -6.402 -3.734 1.00 41.56 82 ASN A N 1
ATOM 696 C CA . ASN A 1 82 ? -15.456 -5.135 -4.449 1.00 41.56 82 ASN A CA 1
ATOM 697 C C . ASN A 1 82 ? -14.901 -4.051 -3.509 1.00 41.56 82 ASN A C 1
ATOM 699 O O . ASN A 1 82 ? -15.406 -3.932 -2.394 1.00 41.56 82 ASN A O 1
ATOM 703 N N . GLN A 1 83 ? -14.038 -3.166 -4.048 1.00 33.44 83 GLN A N 1
ATOM 704 C CA . GLN A 1 83 ? -13.408 -1.961 -3.440 1.00 33.44 83 GLN A CA 1
ATOM 705 C C . GLN A 1 83 ? -11.973 -2.179 -2.895 1.00 33.44 83 GLN A C 1
ATOM 707 O O . GLN A 1 83 ? -11.652 -3.240 -2.386 1.00 33.44 83 GLN A O 1
ATOM 712 N N . ALA A 1 84 ? -11.034 -1.221 -2.966 1.00 32.03 84 ALA A N 1
ATOM 713 C CA . ALA A 1 84 ? -11.020 0.057 -3.700 1.00 32.03 84 ALA A CA 1
ATOM 714 C C . ALA A 1 84 ? -9.586 0.649 -3.835 1.00 32.03 84 ALA A C 1
ATOM 716 O O . ALA A 1 84 ? -8.556 -0.028 -3.759 1.00 32.03 84 ALA A O 1
ATOM 717 N N . THR A 1 85 ? -9.514 1.942 -4.146 1.00 31.02 85 THR A N 1
ATOM 718 C CA . THR A 1 85 ? -8.311 2.747 -4.387 1.00 31.02 85 THR A CA 1
ATOM 719 C C . THR A 1 85 ? -8.038 3.672 -3.196 1.00 31.02 85 THR A C 1
ATOM 721 O O . THR A 1 85 ? -8.962 4.272 -2.677 1.00 31.02 85 THR A O 1
ATOM 724 N N . SER A 1 86 ? -6.799 3.790 -2.701 1.00 37.09 86 SER A N 1
ATOM 725 C CA . SER A 1 86 ? -5.929 4.990 -2.824 1.00 37.09 86 SER A CA 1
ATOM 726 C C . SER A 1 86 ? -4.776 4.882 -1.789 1.00 37.09 86 SER A C 1
ATOM 728 O O . SER A 1 86 ? -4.933 4.155 -0.818 1.00 37.09 86 SER A O 1
ATOM 730 N N . VAL A 1 87 ? -3.550 5.434 -1.883 1.00 36.31 87 VAL A N 1
ATOM 731 C CA . VAL A 1 87 ? -2.850 6.390 -2.781 1.00 36.31 87 VAL A CA 1
ATOM 732 C C . VAL A 1 87 ? -2.900 7.889 -2.364 1.00 36.31 87 VAL A C 1
ATOM 734 O O . VAL A 1 87 ? -3.935 8.509 -2.564 1.00 36.31 87 VAL A O 1
ATOM 737 N N . LYS A 1 88 ? -1.719 8.473 -2.006 1.00 38.56 88 LYS A N 1
ATOM 738 C CA . LYS A 1 88 ? -1.331 9.920 -1.808 1.00 38.56 88 LYS A CA 1
ATOM 739 C C . LYS A 1 88 ? -1.290 10.391 -0.339 1.00 38.56 88 LYS A C 1
ATOM 741 O O . LYS A 1 88 ? -2.197 10.058 0.403 1.00 38.56 88 LYS A O 1
ATOM 746 N N . GLU A 1 89 ? -0.302 11.128 0.185 1.00 29.72 89 GLU A N 1
ATOM 747 C CA . GLU A 1 89 ? 0.920 11.785 -0.339 1.00 29.72 89 GLU A CA 1
ATOM 748 C C . GLU A 1 89 ? 0.723 12.885 -1.405 1.00 29.72 89 GLU A C 1
ATOM 750 O O . GLU A 1 89 ? 0.460 12.591 -2.570 1.00 29.72 89 GLU A O 1
ATOM 755 N N 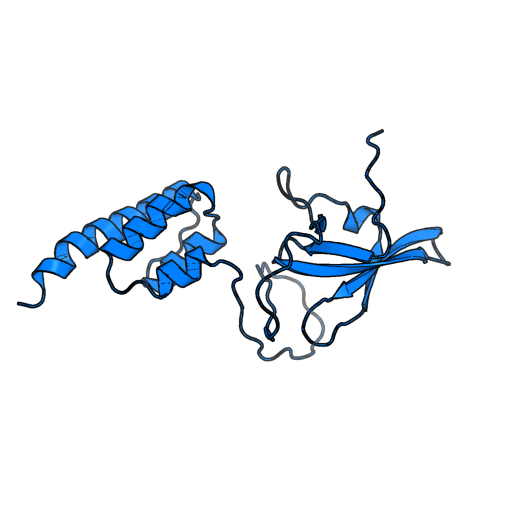. ASN A 1 90 ? 0.932 14.149 -1.015 1.00 32.50 90 ASN A N 1
ATOM 756 C CA . ASN A 1 90 ? 1.116 15.289 -1.917 1.00 32.50 90 ASN A CA 1
ATOM 757 C C . ASN A 1 90 ? 2.167 16.254 -1.339 1.00 32.50 90 ASN A C 1
ATOM 759 O O . ASN A 1 90 ? 1.948 16.851 -0.288 1.00 32.50 90 ASN A O 1
ATOM 763 N N . ARG A 1 91 ? 3.234 16.512 -2.099 1.00 28.12 91 ARG A N 1
ATOM 764 C CA . ARG A 1 91 ? 3.780 17.869 -2.225 1.00 28.12 91 ARG A CA 1
ATOM 765 C C . ARG A 1 91 ? 3.428 18.357 -3.625 1.00 28.12 91 ARG A C 1
ATOM 767 O O . ARG A 1 91 ? 3.669 17.651 -4.602 1.00 28.12 91 ARG A O 1
ATOM 774 N N . LEU A 1 92 ? 2.835 19.543 -3.699 1.00 29.47 92 LEU A N 1
ATOM 775 C CA . LEU A 1 92 ? 2.799 20.346 -4.921 1.00 29.47 92 LEU A CA 1
ATOM 776 C C . LEU A 1 92 ? 4.233 20.919 -5.129 1.00 29.47 92 LEU A C 1
ATOM 778 O O . LEU A 1 92 ? 5.037 20.886 -4.197 1.00 29.47 92 LEU A O 1
ATOM 782 N N . ASP A 1 93 ? 4.686 21.333 -6.313 1.00 27.59 93 ASP A N 1
ATOM 783 C CA . ASP A 1 93 ? 3.969 21.996 -7.405 1.00 27.59 93 ASP A CA 1
ATOM 784 C C . ASP A 1 93 ? 4.440 21.559 -8.805 1.00 27.59 93 ASP A C 1
ATOM 786 O O . ASP A 1 93 ? 5.632 21.375 -9.040 1.00 27.59 93 ASP A O 1
ATOM 790 N N . THR A 1 94 ? 3.517 21.502 -9.775 1.00 28.56 94 THR A N 1
ATOM 791 C CA . THR A 1 94 ? 3.492 22.374 -10.982 1.00 28.56 94 THR A CA 1
ATOM 792 C C . THR A 1 94 ? 2.463 21.846 -11.996 1.00 28.56 94 THR A C 1
ATOM 794 O O . THR A 1 94 ? 2.724 20.995 -12.839 1.00 28.56 94 THR A O 1
ATOM 797 N N . ILE A 1 95 ? 1.256 22.386 -11.844 1.00 32.75 95 ILE A N 1
ATOM 798 C CA . ILE A 1 95 ? 0.119 22.532 -12.769 1.00 32.75 95 ILE A CA 1
ATOM 799 C C . ILE A 1 95 ? 0.365 22.188 -14.265 1.00 32.75 95 ILE A C 1
ATOM 801 O O . ILE A 1 95 ? 1.185 22.833 -14.912 1.00 32.75 95 ILE A O 1
ATOM 805 N N . GLN A 1 96 ? -0.464 21.300 -14.847 1.00 32.69 96 GLN A N 1
ATOM 806 C CA . GLN A 1 96 ? -1.463 21.612 -15.910 1.00 32.69 96 GLN A CA 1
ATOM 807 C C . GLN A 1 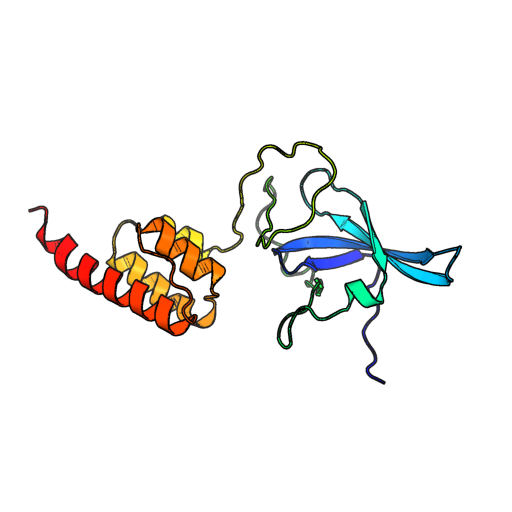96 ? -1.947 20.368 -16.697 1.00 32.69 96 GLN A C 1
ATOM 809 O O . GLN A 1 96 ? -1.423 20.056 -17.763 1.00 32.69 96 GLN A O 1
ATOM 814 N N . LYS A 1 97 ? -3.039 19.727 -16.251 1.00 29.77 97 LYS A N 1
ATOM 815 C CA . LYS A 1 97 ? -4.366 19.812 -16.911 1.00 29.77 97 LYS A CA 1
ATOM 816 C C . LYS A 1 97 ? -5.395 18.870 -16.289 1.00 29.77 97 LYS A C 1
ATOM 818 O O . LYS A 1 97 ? -5.095 17.760 -15.865 1.00 29.77 97 LYS A O 1
ATOM 823 N N . GLU A 1 98 ? -6.613 19.384 -16.241 1.00 37.03 98 GLU A N 1
ATOM 824 C CA . GLU A 1 98 ? -7.801 18.796 -15.641 1.00 37.03 98 GLU A CA 1
ATOM 825 C C . GLU A 1 98 ? -8.160 17.424 -16.227 1.00 37.03 98 GLU A C 1
ATOM 827 O O . GLU A 1 98 ? -8.202 17.242 -17.440 1.00 37.03 98 GLU A O 1
ATOM 832 N N . ASN A 1 99 ? -8.528 16.494 -15.347 1.00 30.28 99 ASN A N 1
ATOM 833 C CA . ASN A 1 99 ? -9.804 15.786 -15.439 1.00 30.28 99 ASN A CA 1
ATOM 834 C C . ASN A 1 99 ? -10.191 15.305 -14.035 1.00 30.28 99 ASN A C 1
ATOM 836 O O . ASN A 1 99 ? -9.345 14.822 -13.282 1.00 30.28 99 ASN A O 1
ATOM 840 N N . ALA A 1 100 ? -11.456 15.499 -13.662 1.00 43.69 100 ALA A N 1
ATOM 841 C CA . ALA A 1 100 ? -11.936 15.213 -12.315 1.00 43.69 100 ALA A CA 1
ATOM 842 C C . ALA A 1 100 ? -11.897 13.706 -12.010 1.00 43.69 100 ALA A C 1
ATOM 844 O O . ALA A 1 100 ? -12.356 12.891 -12.809 1.00 43.69 100 ALA A O 1
ATOM 845 N N . ILE A 1 101 ? -11.396 13.351 -10.826 1.00 37.75 101 ILE A N 1
ATOM 846 C CA . ILE A 1 101 ? -11.541 12.014 -10.245 1.00 37.75 101 ILE A CA 1
ATOM 847 C C . ILE A 1 101 ? -12.292 12.203 -8.930 1.00 37.75 101 ILE A C 1
ATOM 849 O O . ILE A 1 101 ? -11.710 12.652 -7.945 1.00 37.75 101 ILE A O 1
ATOM 853 N N . LEU A 1 102 ? -13.590 11.910 -8.966 1.00 35.75 102 LEU A N 1
ATOM 854 C CA . LEU A 1 102 ? -14.465 11.852 -7.799 1.00 35.75 102 LEU A CA 1
ATOM 855 C C . LEU A 1 102 ? -14.544 10.400 -7.307 1.00 35.75 102 LEU A C 1
ATOM 857 O O . LEU A 1 102 ? -14.783 9.495 -8.102 1.00 35.75 102 LEU A O 1
ATOM 861 N N . ASP A 1 103 ? -14.322 10.248 -6.006 1.00 42.56 103 ASP A N 1
ATOM 862 C CA . ASP A 1 103 ? -14.817 9.220 -5.085 1.00 42.56 103 ASP A CA 1
ATOM 863 C C . ASP A 1 103 ? -14.760 7.727 -5.479 1.00 42.56 103 ASP A C 1
ATOM 865 O O . ASP A 1 103 ? -15.643 7.174 -6.127 1.00 42.56 103 ASP A O 1
ATOM 869 N N . GLU A 1 104 ? -13.781 7.034 -4.890 1.00 32.66 104 GLU A N 1
ATOM 870 C CA . GLU A 1 104 ? -13.932 5.666 -4.370 1.00 32.66 104 GLU A CA 1
ATOM 871 C C . GLU A 1 104 ? -13.255 5.631 -2.981 1.00 32.66 104 GLU A C 1
ATOM 873 O O . GLU A 1 104 ? -12.214 6.278 -2.812 1.00 32.66 104 GLU A O 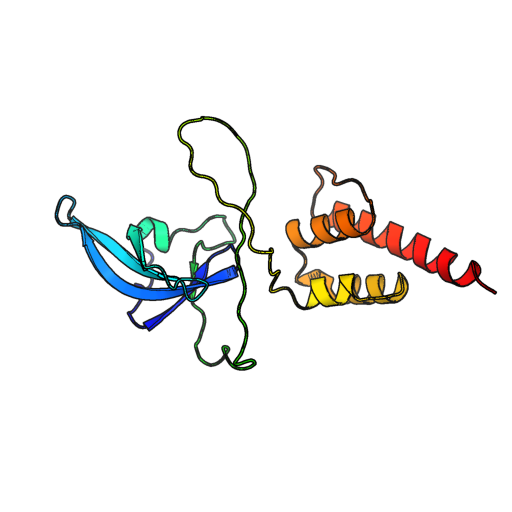1
ATOM 878 N N . PRO A 1 105 ? -13.816 4.941 -1.969 1.00 30.86 105 PRO A N 1
ATOM 879 C CA . PRO A 1 105 ? -13.320 5.026 -0.597 1.00 30.86 105 PRO A CA 1
ATOM 880 C C . PRO A 1 105 ? -11.930 4.395 -0.445 1.00 30.86 105 PRO A C 1
ATOM 882 O O . PRO A 1 105 ? -11.645 3.343 -1.015 1.00 30.86 105 PRO A O 1
ATOM 885 N N . PHE A 1 106 ? -11.077 5.000 0.388 1.00 33.41 106 PHE A N 1
ATOM 886 C CA . PHE A 1 106 ? -9.815 4.392 0.823 1.00 33.41 106 PHE A CA 1
ATOM 887 C C . PHE A 1 106 ? -10.102 3.116 1.637 1.00 33.41 106 PHE A C 1
ATOM 889 O O . PHE A 1 106 ? -10.247 3.166 2.858 1.00 33.41 106 PHE A O 1
ATOM 896 N N . TYR A 1 107 ? -10.150 1.960 0.974 1.00 35.19 107 TYR A N 1
ATOM 897 C CA . TYR A 1 107 ? -10.100 0.669 1.658 1.00 35.19 107 TYR A CA 1
ATOM 898 C C . TYR A 1 107 ? -8.675 0.429 2.164 1.00 35.19 107 TYR A C 1
ATOM 900 O O . TYR A 1 107 ? -7.768 0.071 1.408 1.00 35.19 107 TYR A O 1
ATOM 908 N N . TYR A 1 108 ? -8.478 0.666 3.459 1.00 44.84 108 TYR A N 1
ATOM 909 C CA . TYR A 1 108 ? -7.276 0.254 4.168 1.00 44.84 108 TYR A CA 1
ATOM 910 C C . TYR A 1 108 ? -7.351 -1.255 4.430 1.00 44.84 108 TYR A C 1
ATOM 912 O O . TYR A 1 108 ? -7.982 -1.686 5.391 1.00 44.84 108 TYR A O 1
ATOM 920 N N . ASP A 1 109 ? -6.658 -2.036 3.597 1.00 47.19 109 ASP A N 1
ATOM 921 C CA . ASP A 1 109 ? -6.293 -3.447 3.829 1.00 47.19 109 ASP A CA 1
ATOM 922 C C . ASP A 1 109 ? -5.277 -3.546 4.992 1.00 47.19 109 ASP A C 1
ATOM 924 O O . ASP A 1 109 ? -4.108 -3.874 4.808 1.00 47.19 109 ASP A O 1
ATOM 928 N N . ASN A 1 110 ? -5.718 -3.111 6.176 1.00 55.50 110 ASN A N 1
ATOM 929 C CA . ASN A 1 110 ? -5.012 -3.096 7.455 1.00 55.50 110 ASN A CA 1
ATOM 930 C C . ASN A 1 110 ? -6.020 -3.585 8.509 1.00 55.50 110 ASN A C 1
ATOM 932 O O . ASN A 1 110 ? -6.671 -2.768 9.173 1.00 55.50 110 ASN A O 1
ATOM 936 N N . SER A 1 111 ? -6.176 -4.904 8.635 1.00 65.94 111 SER A N 1
ATOM 937 C CA . SER A 1 111 ? -7.099 -5.552 9.584 1.00 65.94 111 SER A CA 1
ATOM 938 C C . SER A 1 111 ? -6.975 -4.972 11.004 1.00 65.94 111 SER A C 1
ATOM 940 O O . SER A 1 111 ? -7.963 -4.723 11.692 1.00 65.94 111 SER A O 1
ATOM 942 N N . GLU A 1 112 ? -5.749 -4.635 11.398 1.00 68.94 112 GLU A N 1
ATOM 943 C CA . GLU A 1 112 ? -5.361 -4.094 12.697 1.00 68.94 112 GLU A CA 1
ATOM 944 C C . GLU A 1 112 ? -5.792 -2.626 12.903 1.00 68.94 112 GLU A C 1
ATOM 946 O O . GLU A 1 112 ? -6.174 -2.239 14.010 1.00 68.94 112 GLU A O 1
ATOM 951 N N . LEU A 1 113 ? -5.792 -1.800 11.844 1.00 78.25 113 LEU A N 1
ATOM 952 C CA . LEU A 1 113 ? -6.313 -0.425 11.908 1.00 78.25 113 LEU A CA 1
ATOM 953 C C . LEU A 1 113 ? -7.843 -0.432 11.992 1.00 78.25 113 LEU A C 1
ATOM 955 O O . LEU A 1 113 ? -8.403 0.331 12.775 1.00 78.25 113 LEU A O 1
ATOM 959 N N . ILE A 1 114 ? -8.513 -1.301 11.229 1.00 76.00 114 ILE A N 1
ATOM 960 C CA . ILE A 1 114 ? -9.971 -1.464 11.311 1.00 76.00 114 ILE A CA 1
ATOM 961 C C . ILE A 1 114 ? -10.363 -1.928 12.719 1.00 76.00 114 ILE A C 1
ATOM 963 O O . ILE A 1 114 ? -11.178 -1.276 13.369 1.00 76.00 114 ILE A O 1
ATOM 967 N N . GLN A 1 115 ? -9.678 -2.942 13.259 1.00 78.00 115 GLN A N 1
ATOM 968 C CA . GLN A 1 115 ? -9.883 -3.414 14.631 1.00 78.00 115 GLN A CA 1
ATOM 969 C C . GLN A 1 115 ? -9.704 -2.296 15.679 1.00 78.00 115 GLN A C 1
ATOM 971 O O . GLN A 1 115 ? -10.461 -2.226 16.647 1.00 78.00 115 GLN A O 1
ATOM 976 N N . PHE A 1 116 ? -8.731 -1.395 15.493 1.00 84.94 116 PHE A N 1
ATOM 977 C CA . PHE A 1 116 ? -8.523 -0.231 16.364 1.00 84.94 116 PHE A CA 1
ATOM 978 C C . PHE A 1 116 ? -9.634 0.827 16.249 1.00 84.94 116 PHE A C 1
ATOM 980 O O . PHE A 1 116 ? -9.990 1.464 17.246 1.00 84.94 116 PHE A O 1
ATOM 987 N N . LEU A 1 117 ? -10.172 1.053 15.050 1.00 84.00 117 LEU A N 1
ATOM 988 C CA . LEU A 1 117 ? -11.258 2.010 14.832 1.00 84.00 117 LEU A CA 1
ATOM 989 C C . LEU A 1 117 ? -12.583 1.488 15.410 1.00 84.00 117 LEU A C 1
ATOM 991 O O . LEU A 1 117 ? -13.273 2.253 16.088 1.00 84.00 117 LEU A O 1
ATOM 995 N N . ASP A 1 118 ? -12.864 0.192 15.242 1.00 82.88 118 ASP A N 1
ATOM 996 C CA . ASP A 1 118 ? -14.047 -0.505 15.774 1.00 82.88 118 ASP A CA 1
ATOM 997 C C . ASP A 1 118 ? -14.025 -0.700 17.302 1.00 82.88 118 ASP A C 1
ATOM 999 O O . ASP A 1 118 ? -15.074 -0.891 17.931 1.00 82.88 118 ASP A O 1
ATOM 1003 N N . ALA A 1 119 ? -12.842 -0.656 17.923 1.00 86.12 119 ALA A N 1
ATOM 1004 C CA . ALA A 1 119 ? -12.681 -0.784 19.368 1.00 86.12 119 ALA A CA 1
ATOM 1005 C C . ALA A 1 119 ? -13.424 0.332 20.126 1.00 86.12 119 ALA A C 1
ATOM 1007 O O . ALA A 1 119 ? -13.251 1.526 19.866 1.00 86.12 119 ALA A O 1
ATOM 1008 N N . LYS A 1 120 ? -14.249 -0.057 21.103 1.00 79.50 120 LYS A N 1
ATOM 1009 C CA . LYS A 1 120 ? -15.220 0.842 21.752 1.00 79.50 120 LYS A CA 1
ATOM 1010 C C . LYS A 1 120 ? -14.643 1.576 22.955 1.00 79.50 120 LYS A C 1
ATOM 1012 O O . LYS A 1 120 ? -15.142 2.639 23.314 1.00 79.50 120 LYS A O 1
ATOM 1017 N N . THR A 1 121 ? -13.611 1.018 23.580 1.00 84.81 121 THR A N 1
ATOM 1018 C CA . THR A 1 121 ? -12.963 1.573 24.774 1.00 84.81 121 THR A CA 1
ATOM 1019 C C . THR A 1 121 ? -11.520 1.981 24.487 1.00 84.81 121 THR A C 1
ATOM 1021 O O . THR A 1 121 ? -10.818 1.325 23.712 1.00 84.81 121 THR A O 1
ATOM 1024 N N . CYS A 1 122 ? -11.013 3.017 25.168 1.00 82.44 122 CYS A N 1
ATOM 1025 C CA . CYS A 1 122 ? -9.590 3.359 25.062 1.00 82.44 122 CYS A CA 1
ATOM 1026 C C . CYS A 1 122 ? -8.659 2.229 25.545 1.00 82.44 122 CYS A C 1
ATOM 1028 O O . CYS A 1 122 ? -7.515 2.157 25.101 1.00 82.44 122 CYS A O 1
ATOM 1030 N N . GLN A 1 123 ? -9.141 1.315 26.399 1.00 81.69 123 GLN A N 1
ATOM 1031 C CA . GLN A 1 123 ? -8.372 0.149 26.844 1.00 81.69 123 GLN A CA 1
ATOM 1032 C C . GLN A 1 123 ? -8.199 -0.900 25.735 1.00 81.69 123 GLN A C 1
ATOM 1034 O O . GLN A 1 123 ? -7.097 -1.412 25.552 1.00 81.69 123 GLN A O 1
ATOM 1039 N N . GLU A 1 124 ? -9.250 -1.204 24.966 1.00 83.75 124 GLU A N 1
ATOM 1040 C CA . GLU A 1 124 ? -9.144 -2.074 23.785 1.00 83.75 124 GLU A CA 1
ATOM 1041 C C . GLU A 1 124 ? -8.201 -1.453 22.748 1.00 83.75 124 GLU A C 1
ATOM 1043 O O . GLU A 1 124 ? -7.283 -2.124 22.279 1.00 83.75 124 GLU A O 1
ATOM 1048 N N . LYS A 1 125 ? -8.345 -0.147 22.477 1.00 86.31 125 LYS A N 1
ATOM 1049 C CA . LYS A 1 125 ? -7.447 0.604 21.584 1.00 86.31 125 LYS A CA 1
ATOM 1050 C C . LYS A 1 125 ? -5.983 0.523 22.023 1.00 86.31 125 LYS A C 1
ATOM 1052 O O . LYS A 1 125 ? -5.116 0.281 21.187 1.00 86.31 125 LYS A O 1
ATOM 1057 N N . LEU A 1 126 ? -5.702 0.645 23.324 1.00 84.56 126 LEU A N 1
ATOM 1058 C CA . LEU A 1 126 ? -4.356 0.483 23.884 1.00 84.56 126 LEU A CA 1
ATOM 1059 C C . LEU A 1 126 ? -3.810 -0.946 23.696 1.00 84.56 126 LEU A C 1
ATOM 1061 O O . LEU A 1 126 ? -2.640 -1.124 23.348 1.00 84.56 126 LEU A O 1
ATOM 1065 N N . ASN A 1 127 ? -4.646 -1.966 23.911 1.00 83.75 127 ASN A N 1
ATOM 1066 C CA . ASN A 1 127 ? -4.260 -3.371 23.764 1.00 83.75 127 ASN A CA 1
ATOM 1067 C C . ASN A 1 127 ? -3.931 -3.715 22.302 1.00 83.75 127 ASN A C 1
ATOM 1069 O O . ASN A 1 127 ? -2.930 -4.385 22.042 1.00 83.75 127 ASN A O 1
ATOM 1073 N N . ILE A 1 128 ? -4.732 -3.219 21.351 1.00 83.88 128 ILE A N 1
ATOM 1074 C CA . ILE A 1 128 ? -4.492 -3.394 19.912 1.00 83.88 128 ILE A CA 1
ATOM 1075 C C . ILE A 1 128 ? -3.214 -2.641 19.524 1.00 83.88 128 ILE A C 1
ATOM 1077 O O . ILE A 1 128 ? -2.318 -3.250 18.949 1.00 83.88 128 ILE A O 1
ATOM 1081 N N . LEU A 1 129 ? -3.055 -1.374 19.944 1.00 83.50 129 LEU A N 1
ATOM 1082 C CA . LEU A 1 129 ? -1.854 -0.560 19.689 1.00 83.50 129 LEU A CA 1
ATOM 1083 C C . LEU A 1 129 ? -0.565 -1.224 20.189 1.00 83.50 129 LEU A C 1
ATOM 1085 O O . LEU A 1 129 ? 0.456 -1.201 19.504 1.00 83.50 129 LEU A O 1
ATOM 1089 N N . THR A 1 130 ? -0.622 -1.850 21.364 1.00 81.50 130 THR A N 1
ATOM 1090 C CA . THR A 1 130 ? 0.518 -2.573 21.940 1.00 81.50 130 THR A CA 1
ATOM 1091 C C . THR A 1 130 ? 0.808 -3.865 21.171 1.00 81.50 130 THR A C 1
ATOM 1093 O O . THR A 1 130 ? 1.970 -4.166 20.906 1.00 81.50 130 THR A O 1
ATOM 1096 N N . SER A 1 131 ? -0.233 -4.601 20.769 1.00 78.44 131 SER A N 1
ATOM 1097 C CA . SER A 1 131 ? -0.110 -5.847 19.998 1.00 78.44 131 SER A CA 1
ATOM 1098 C C . SER A 1 131 ? 0.471 -5.614 18.600 1.00 78.44 131 SER A C 1
ATOM 1100 O O . SER A 1 131 ? 1.353 -6.352 18.172 1.00 78.44 131 SER A O 1
ATOM 1102 N N . MET A 1 132 ? 0.035 -4.554 17.912 1.00 74.19 132 MET A N 1
ATOM 1103 C CA . MET A 1 132 ? 0.464 -4.245 16.544 1.00 74.19 132 MET A CA 1
ATOM 1104 C C . MET A 1 132 ? 1.764 -3.430 16.453 1.00 74.19 132 MET A C 1
ATOM 1106 O O . MET A 1 132 ? 2.143 -3.047 15.349 1.00 74.19 132 MET A O 1
ATOM 1110 N N . LYS A 1 133 ? 2.480 -3.174 17.567 1.00 72.62 133 LYS A N 1
ATOM 1111 C CA . LYS A 1 133 ? 3.668 -2.286 17.604 1.00 72.62 133 LYS A CA 1
ATOM 1112 C C . LYS A 1 133 ? 4.696 -2.580 16.496 1.00 72.62 133 LYS A C 1
ATOM 1114 O O . LYS A 1 133 ? 5.286 -1.650 15.957 1.00 72.62 133 LYS A O 1
ATOM 1119 N N . ASN A 1 134 ? 4.873 -3.849 16.126 1.00 68.94 134 ASN A N 1
ATOM 1120 C CA . ASN A 1 134 ? 5.839 -4.290 15.110 1.00 68.94 134 ASN A CA 1
ATOM 1121 C C . ASN A 1 134 ? 5.376 -4.094 13.648 1.00 68.94 134 ASN A C 1
ATOM 1123 O O . ASN A 1 134 ? 6.184 -4.253 12.738 1.00 68.94 134 ASN A O 1
ATOM 1127 N N . GLN A 1 135 ? 4.097 -3.780 13.413 1.00 68.81 135 GLN A N 1
ATOM 1128 C CA . GLN A 1 135 ? 3.497 -3.549 12.087 1.00 68.81 135 GLN A CA 1
ATOM 1129 C C . GLN A 1 135 ? 3.102 -2.078 11.860 1.00 68.81 135 GLN A C 1
ATOM 1131 O O . GLN A 1 135 ? 2.648 -1.715 10.773 1.00 68.81 135 GLN A O 1
ATOM 1136 N N . LEU A 1 136 ? 3.268 -1.213 12.867 1.00 76.50 136 LEU A N 1
ATOM 1137 C CA . LEU A 1 136 ? 2.947 0.206 12.749 1.00 76.50 136 LEU A CA 1
ATOM 1138 C C . LEU A 1 136 ? 3.895 0.916 11.780 1.00 76.50 136 LEU A C 1
ATOM 1140 O O . LEU A 1 136 ? 5.113 0.773 11.832 1.00 76.50 136 LEU A O 1
ATOM 1144 N N . ASN A 1 137 ? 3.308 1.755 10.933 1.00 77.06 137 ASN A N 1
ATOM 1145 C CA . ASN A 1 137 ? 4.013 2.717 10.098 1.00 77.06 137 ASN A CA 1
ATOM 1146 C C . ASN A 1 137 ? 3.399 4.110 10.300 1.00 77.06 137 ASN A C 1
ATOM 1148 O O . ASN A 1 137 ? 2.286 4.229 10.819 1.00 77.06 137 ASN A O 1
ATOM 1152 N N . ASN A 1 138 ? 4.104 5.161 9.867 1.00 77.06 138 ASN A N 1
ATOM 1153 C CA . ASN A 1 138 ? 3.671 6.547 10.080 1.00 77.06 138 ASN A CA 1
ATOM 1154 C C . ASN A 1 138 ? 2.260 6.815 9.539 1.00 77.06 138 ASN A C 1
ATOM 1156 O O . ASN A 1 138 ? 1.508 7.561 10.152 1.00 77.06 138 ASN A O 1
ATOM 1160 N N . ASN A 1 139 ? 1.862 6.179 8.434 1.00 78.88 139 ASN A N 1
ATOM 1161 C CA . ASN A 1 139 ? 0.536 6.383 7.850 1.00 78.88 139 ASN A CA 1
ATOM 1162 C C . ASN A 1 139 ? -0.567 5.792 8.741 1.00 78.88 139 ASN A C 1
ATOM 1164 O O . ASN A 1 139 ? -1.552 6.468 9.023 1.00 78.88 139 ASN A O 1
ATOM 1168 N N . ILE A 1 140 ? -0.387 4.557 9.224 1.00 80.25 140 ILE A N 1
ATOM 1169 C CA . ILE A 1 140 ? -1.314 3.902 10.160 1.00 80.25 140 ILE A CA 1
ATOM 1170 C C . ILE A 1 140 ? -1.440 4.730 11.445 1.00 80.25 140 ILE A C 1
ATOM 1172 O O . ILE A 1 140 ? -2.551 5.004 11.895 1.00 80.25 140 ILE A O 1
ATOM 1176 N N . LEU A 1 141 ? -0.312 5.169 12.005 1.00 83.25 141 LEU A N 1
ATOM 1177 C CA . LEU A 1 141 ? -0.279 5.895 13.273 1.00 83.25 141 LEU A CA 1
ATOM 1178 C C . LEU A 1 141 ? -0.876 7.308 13.146 1.00 83.25 141 LEU A C 1
ATOM 1180 O O . LEU A 1 141 ? -1.679 7.711 13.984 1.00 83.25 141 LEU A O 1
ATOM 1184 N N . ASN A 1 142 ? -0.600 8.016 12.048 1.00 80.88 142 ASN A N 1
ATOM 1185 C CA . ASN A 1 142 ? -1.225 9.308 11.756 1.00 80.88 142 ASN A CA 1
ATOM 1186 C C . ASN A 1 142 ? -2.744 9.177 11.547 1.00 80.88 142 ASN A C 1
ATOM 1188 O O . ASN A 1 142 ? -3.494 10.009 12.049 1.00 80.88 142 ASN A O 1
ATOM 1192 N N . ASN A 1 143 ? -3.225 8.112 10.894 1.00 81.38 143 ASN A N 1
ATOM 1193 C CA . ASN A 1 143 ? -4.666 7.845 10.781 1.00 81.38 143 ASN A CA 1
ATOM 1194 C C . ASN A 1 143 ? -5.321 7.612 12.156 1.00 81.38 143 ASN A C 1
ATOM 1196 O O . ASN A 1 143 ? -6.433 8.083 12.395 1.00 81.38 143 ASN A O 1
ATOM 1200 N N . MET A 1 144 ? -4.628 6.938 13.081 1.00 84.75 144 MET A N 1
ATOM 1201 C CA . MET A 1 144 ? -5.099 6.773 14.462 1.00 84.75 144 MET A CA 1
ATOM 1202 C C . MET A 1 144 ? -5.140 8.107 15.214 1.00 84.75 144 MET A C 1
ATOM 1204 O O . MET A 1 144 ? -6.141 8.375 15.876 1.00 84.75 144 MET A O 1
ATOM 1208 N N . LEU A 1 145 ? -4.116 8.959 15.073 1.00 84.31 145 LEU A N 1
ATOM 1209 C CA . LEU A 1 145 ? -4.101 10.311 15.651 1.00 84.31 145 LEU A CA 1
ATOM 1210 C C . LEU A 1 145 ? -5.298 11.140 15.153 1.00 84.31 145 LEU A C 1
ATOM 1212 O O . LEU A 1 145 ? -6.049 11.667 15.972 1.00 84.31 145 LEU A O 1
ATOM 1216 N N . ILE A 1 146 ? -5.541 11.164 13.834 1.00 82.50 146 ILE A N 1
ATOM 1217 C CA . ILE A 1 146 ? -6.707 11.835 13.229 1.00 82.50 146 ILE A CA 1
ATOM 1218 C C . ILE A 1 146 ? -8.017 11.295 13.827 1.00 82.50 146 ILE A C 1
ATOM 1220 O O . ILE A 1 146 ? -8.884 12.077 14.201 1.00 82.50 146 ILE A O 1
ATOM 1224 N N . SER A 1 147 ? -8.156 9.972 13.983 1.00 84.06 147 SER A N 1
ATOM 1225 C CA . SER A 1 147 ? -9.374 9.350 14.539 1.00 84.06 147 SER A CA 1
ATOM 1226 C C . SER A 1 147 ? -9.662 9.683 16.014 1.00 84.06 147 SER A C 1
ATOM 1228 O O . SER A 1 147 ? -10.746 9.372 16.508 1.00 84.06 147 SER A O 1
ATOM 1230 N N . LEU A 1 148 ? -8.697 10.277 16.726 1.00 84.75 148 LEU A N 1
ATOM 1231 C CA . LEU A 1 148 ? -8.797 10.673 18.134 1.00 84.75 148 LEU A CA 1
ATOM 1232 C C . LEU A 1 148 ? -8.739 12.201 18.336 1.00 84.75 148 LEU A C 1
ATOM 1234 O O . LEU A 1 148 ? -8.574 12.651 19.473 1.00 84.75 148 LEU A O 1
ATOM 1238 N N . ASP A 1 149 ? -8.864 12.981 17.254 1.00 83.62 149 ASP A N 1
ATOM 1239 C CA . ASP A 1 149 ? -8.705 14.444 17.222 1.00 83.62 149 ASP A CA 1
ATOM 1240 C C . ASP A 1 149 ? -7.342 14.929 17.769 1.00 83.62 149 ASP A C 1
ATOM 1242 O O . ASP A 1 149 ? -7.232 15.984 18.400 1.00 83.62 149 ASP A O 1
ATOM 1246 N N . LEU A 1 150 ? -6.279 14.149 17.538 1.00 83.12 150 LEU A N 1
ATOM 1247 C CA . LEU A 1 150 ? -4.909 14.494 17.919 1.00 83.12 150 LEU A CA 1
ATOM 1248 C C . LEU A 1 150 ? -4.162 15.169 16.765 1.00 83.12 150 LEU A C 1
ATOM 1250 O O . LEU A 1 150 ? -4.299 14.798 15.599 1.00 83.12 150 LEU A O 1
ATOM 1254 N N . ALA A 1 151 ? -3.334 16.159 17.103 1.00 76.88 151 ALA A N 1
ATOM 1255 C CA . ALA A 1 151 ? -2.519 16.867 16.126 1.00 76.88 151 ALA A CA 1
ATOM 1256 C C . ALA A 1 151 ? -1.447 15.941 15.529 1.00 76.88 151 ALA A C 1
ATOM 1258 O O . ALA A 1 151 ? -0.696 15.296 16.260 1.00 76.88 151 ALA A O 1
ATOM 1259 N N . ILE A 1 152 ? -1.348 15.923 14.199 1.00 74.25 152 ILE A N 1
ATOM 1260 C CA . ILE A 1 152 ? -0.231 15.296 13.491 1.00 74.25 152 ILE A CA 1
ATOM 1261 C C . ILE A 1 152 ? 0.974 16.228 13.635 1.00 74.25 152 ILE A C 1
ATOM 1263 O O . ILE A 1 152 ? 0.938 17.363 13.158 1.00 74.25 152 ILE A O 1
ATOM 1267 N N . THR A 1 153 ? 2.021 15.765 14.306 1.00 70.06 153 THR A N 1
ATOM 1268 C CA . THR A 1 153 ? 3.312 16.457 14.388 1.00 70.06 153 THR A CA 1
ATOM 1269 C C . THR A 1 153 ? 4.238 16.028 13.244 1.00 70.06 153 THR A C 1
ATOM 1271 O O . THR A 1 153 ? 4.010 15.001 12.610 1.00 70.06 153 THR A O 1
ATOM 1274 N N . ASP A 1 154 ? 5.314 16.775 12.983 1.00 66.62 154 ASP A N 1
ATOM 1275 C CA . ASP A 1 154 ? 6.384 16.361 12.050 1.00 66.62 154 ASP A CA 1
ATOM 1276 C C . ASP A 1 154 ? 7.379 15.379 12.716 1.00 66.62 154 ASP A C 1
ATOM 1278 O O . ASP A 1 154 ? 8.587 15.428 12.480 1.00 66.62 154 ASP A O 1
ATOM 1282 N N . GLY A 1 155 ? 6.880 14.537 13.626 1.00 68.56 155 GLY A N 1
ATOM 1283 C CA . GLY A 1 155 ? 7.676 13.669 14.486 1.00 68.56 155 GLY A CA 1
ATOM 1284 C C . GLY A 1 155 ? 8.022 12.319 13.862 1.00 68.56 155 GLY A C 1
ATOM 1285 O O . GLY A 1 155 ? 7.553 11.922 12.792 1.00 68.56 155 GLY A O 1
ATOM 1286 N N . THR A 1 156 ? 8.869 11.588 14.573 1.00 78.88 156 THR A N 1
ATOM 1287 C CA . THR A 1 156 ? 9.224 10.200 14.281 1.00 78.88 156 THR A CA 1
ATOM 1288 C C . THR A 1 156 ? 8.082 9.237 14.626 1.00 78.88 156 THR A C 1
ATOM 1290 O O . THR A 1 156 ? 7.181 9.543 15.410 1.00 78.88 156 THR A O 1
ATOM 1293 N N . LEU A 1 157 ? 8.155 8.018 14.078 1.00 76.88 157 LEU A N 1
ATOM 1294 C CA . LEU A 1 157 ? 7.200 6.939 14.362 1.00 76.88 157 LEU A CA 1
ATOM 1295 C C . LEU A 1 157 ? 7.068 6.651 15.867 1.00 76.88 157 LEU A C 1
ATOM 1297 O O . LEU A 1 157 ? 5.975 6.361 16.347 1.00 76.88 157 LEU A O 1
ATOM 1301 N N . GLU A 1 158 ? 8.182 6.724 16.599 1.00 79.19 158 GLU A N 1
ATOM 1302 C CA . GLU A 1 158 ? 8.237 6.449 18.035 1.00 79.19 158 GLU A CA 1
ATOM 1303 C C . GLU A 1 158 ? 7.614 7.589 18.855 1.00 79.19 158 GLU A C 1
ATOM 1305 O O . GLU A 1 158 ? 6.796 7.325 19.732 1.00 79.19 158 GLU A O 1
ATOM 1310 N N . GLU A 1 159 ? 7.876 8.851 18.496 1.00 79.00 159 GLU A N 1
ATOM 1311 C CA . GLU A 1 159 ? 7.231 10.013 19.126 1.00 79.00 159 GLU A CA 1
ATOM 1312 C C . GLU A 1 159 ? 5.707 9.991 18.931 1.00 79.00 159 GLU A C 1
ATOM 1314 O O . GLU A 1 159 ? 4.956 10.202 19.883 1.00 79.00 159 GLU A O 1
ATOM 1319 N N . HIS A 1 160 ? 5.224 9.672 17.725 1.00 80.06 160 HIS A N 1
ATOM 1320 C CA . HIS A 1 160 ? 3.783 9.557 17.475 1.00 80.06 160 HIS A CA 1
ATOM 1321 C C . HIS A 1 160 ? 3.167 8.357 18.211 1.00 80.06 160 HIS A C 1
ATOM 1323 O O . HIS A 1 160 ? 2.045 8.460 18.713 1.00 80.06 160 HIS A O 1
ATOM 1329 N N . PHE A 1 161 ? 3.893 7.235 18.316 1.00 85.25 161 PHE A N 1
ATOM 1330 C CA . PHE A 1 161 ? 3.470 6.075 19.104 1.00 85.25 161 PHE A CA 1
ATOM 1331 C C . PHE A 1 161 ? 3.292 6.432 20.581 1.00 85.25 161 PHE A C 1
ATOM 1333 O O . PHE A 1 161 ? 2.263 6.090 21.166 1.00 85.25 161 PHE A O 1
ATOM 1340 N N . ASP A 1 162 ? 4.258 7.135 21.175 1.00 84.19 162 ASP A N 1
ATOM 1341 C CA . ASP A 1 162 ? 4.191 7.527 22.580 1.00 84.19 162 ASP A CA 1
ATOM 1342 C C . ASP A 1 162 ? 3.112 8.589 22.839 1.00 84.19 162 ASP A C 1
ATOM 1344 O O . ASP A 1 162 ? 2.356 8.431 23.794 1.00 84.19 162 ASP A O 1
ATOM 1348 N N . ILE A 1 163 ? 2.912 9.574 21.951 1.00 84.25 163 ILE A N 1
ATOM 1349 C CA . ILE A 1 163 ? 1.777 10.519 22.036 1.00 84.25 163 ILE A CA 1
ATOM 1350 C C . ILE A 1 163 ? 0.432 9.771 22.038 1.00 84.25 163 ILE A C 1
ATOM 1352 O O . ILE A 1 163 ? -0.427 10.017 22.891 1.00 84.25 163 ILE A O 1
ATOM 1356 N N . LEU A 1 164 ? 0.243 8.840 21.095 1.00 87.44 164 LEU A N 1
ATOM 1357 C CA . LEU A 1 164 ? -0.991 8.062 20.966 1.00 87.44 164 LEU A CA 1
ATOM 1358 C C . LEU A 1 164 ? -1.220 7.165 22.196 1.00 87.44 164 LEU A C 1
ATOM 1360 O O . LEU A 1 164 ? -2.336 7.073 22.713 1.00 87.44 164 LEU A O 1
ATOM 1364 N N . LYS A 1 165 ? -0.153 6.531 22.691 1.00 87.81 165 LYS A N 1
ATOM 1365 C CA . LYS A 1 165 ? -0.153 5.672 23.879 1.00 87.81 165 LYS A CA 1
ATOM 1366 C C . LYS A 1 165 ? -0.465 6.459 25.152 1.00 87.81 165 LYS A C 1
ATOM 1368 O O . LYS A 1 165 ? -1.360 6.049 25.887 1.00 87.81 165 LYS A O 1
ATOM 1373 N N . ASP A 1 166 ? 0.203 7.580 25.401 1.00 86.75 166 ASP A N 1
ATOM 1374 C CA . ASP A 1 166 ? -0.000 8.406 26.597 1.00 86.75 166 ASP A CA 1
ATOM 1375 C C . ASP A 1 166 ? -1.410 9.010 26.629 1.00 86.75 166 ASP A C 1
ATOM 1377 O O . ASP A 1 166 ? -2.061 9.029 27.682 1.00 86.75 166 ASP A O 1
ATOM 1381 N N . TYR A 1 167 ? -1.938 9.420 25.469 1.00 88.56 167 TYR A N 1
ATOM 1382 C CA . TYR A 1 167 ? -3.332 9.837 25.339 1.00 88.56 167 TYR A CA 1
ATOM 1383 C C . TYR A 1 167 ? -4.300 8.699 25.675 1.00 88.56 167 TYR A C 1
ATOM 1385 O O . TYR A 1 167 ? -5.189 8.881 26.509 1.00 88.56 167 TYR A O 1
ATOM 1393 N N . LEU A 1 168 ? -4.127 7.515 25.074 1.00 87.81 168 LEU A N 1
ATOM 1394 C CA . LEU A 1 168 ? -4.999 6.363 25.320 1.00 87.81 168 LEU A CA 1
ATOM 1395 C C . LEU A 1 168 ? -4.918 5.872 26.770 1.00 87.81 168 LEU A C 1
ATOM 1397 O O . LEU A 1 168 ? -5.953 5.546 27.343 1.00 87.81 168 LEU A O 1
ATOM 1401 N N . GLN A 1 169 ? -3.738 5.877 27.397 1.00 86.50 169 GLN A N 1
ATOM 1402 C CA . GLN A 1 169 ? -3.573 5.549 28.819 1.00 86.50 169 GLN A CA 1
ATOM 1403 C C . GLN A 1 169 ? -4.280 6.562 29.720 1.00 86.50 169 GLN A C 1
ATOM 1405 O O . GLN A 1 169 ? -5.040 6.181 30.615 1.00 86.50 169 GLN A O 1
ATOM 1410 N N . THR A 1 170 ? -4.068 7.856 29.467 1.00 85.50 170 THR A N 1
ATOM 1411 C CA . THR A 1 170 ? -4.730 8.941 30.200 1.00 85.50 170 THR A CA 1
ATOM 1412 C C . THR A 1 170 ? -6.244 8.812 30.071 1.00 85.50 170 THR A C 1
ATOM 1414 O O . THR A 1 170 ? -6.964 8.813 31.070 1.00 85.50 170 THR A O 1
ATOM 1417 N N . ARG A 1 171 ? -6.742 8.628 28.847 1.00 83.56 171 ARG A N 1
ATOM 1418 C CA . ARG A 1 171 ? -8.170 8.554 28.561 1.00 83.56 171 ARG A CA 1
ATOM 1419 C C . ARG A 1 171 ? -8.810 7.272 29.099 1.00 83.56 171 ARG A C 1
ATOM 1421 O O . ARG A 1 171 ? -9.834 7.378 29.762 1.00 83.56 171 ARG A O 1
ATOM 1428 N N . ALA A 1 172 ? -8.183 6.102 28.958 1.00 82.81 172 ALA A N 1
ATOM 1429 C CA . ALA A 1 172 ? -8.660 4.848 29.556 1.00 82.81 172 ALA A CA 1
ATOM 1430 C C . ALA A 1 172 ? -8.784 4.944 31.089 1.00 82.81 172 ALA A C 1
ATOM 1432 O O . ALA A 1 172 ? -9.773 4.487 31.664 1.00 82.81 172 ALA A O 1
ATOM 1433 N N . ARG A 1 173 ? -7.832 5.617 31.753 1.00 80.44 173 ARG A N 1
ATOM 1434 C CA . ARG A 1 173 ? -7.867 5.863 33.205 1.00 80.44 173 ARG A CA 1
ATOM 1435 C C . ARG A 1 173 ? -9.041 6.748 33.645 1.00 80.44 173 ARG A C 1
ATOM 1437 O O . ARG A 1 173 ? -9.521 6.591 34.767 1.00 80.44 173 ARG A O 1
ATOM 1444 N N . PHE A 1 174 ? -9.499 7.672 32.798 1.00 74.69 174 PHE A N 1
ATOM 1445 C CA . PHE A 1 174 ? -10.597 8.596 33.118 1.00 74.69 174 PHE A CA 1
ATOM 1446 C C . PHE A 1 174 ? -11.962 8.194 32.527 1.00 74.69 174 PHE A C 1
ATO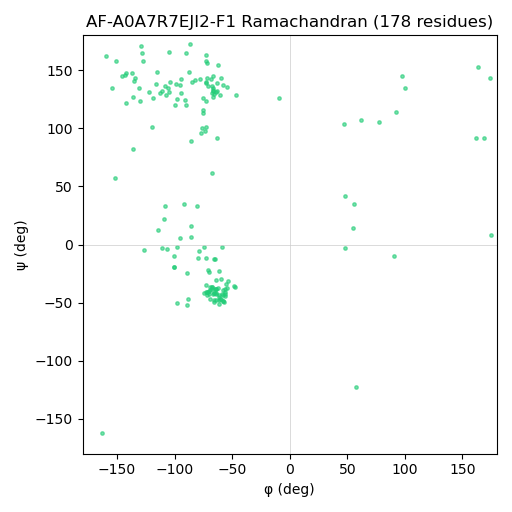M 1448 O O . PHE A 1 174 ? -12.985 8.622 33.060 1.00 74.69 174 PHE A O 1
ATOM 1455 N N . GLU A 1 175 ? -12.018 7.342 31.498 1.00 67.50 175 GLU A N 1
ATOM 1456 C CA . GLU A 1 175 ? -13.273 6.834 30.915 1.00 67.50 175 GLU A CA 1
ATOM 1457 C C . GLU A 1 175 ? -14.037 5.919 31.883 1.00 67.50 175 GLU A C 1
ATOM 1459 O O . GLU A 1 175 ? -15.255 6.051 32.004 1.00 67.50 175 GLU A O 1
ATOM 1464 N N . ILE A 1 176 ? -13.333 5.074 32.649 1.00 57.44 176 ILE A N 1
ATOM 1465 C CA . ILE A 1 176 ? -13.937 4.172 33.651 1.00 57.44 176 ILE A CA 1
ATOM 1466 C C . ILE A 1 176 ? -14.717 4.948 34.732 1.00 57.44 176 ILE A C 1
ATOM 1468 O O . ILE A 1 176 ? -15.718 4.458 35.244 1.00 57.44 176 ILE A O 1
ATOM 1472 N N . ASN A 1 177 ? -14.307 6.182 35.042 1.00 54.94 177 ASN A N 1
ATOM 1473 C CA . ASN A 1 177 ? -14.865 6.976 36.142 1.00 54.94 177 ASN A CA 1
ATOM 1474 C C . ASN A 1 177 ? -15.973 7.959 35.722 1.00 54.94 177 ASN A C 1
ATOM 1476 O O . ASN A 1 177 ? -16.394 8.771 36.547 1.00 54.94 177 ASN A O 1
ATOM 1480 N N . ARG A 1 178 ? -16.426 7.961 34.457 1.00 58.94 178 ARG A N 1
ATOM 1481 C CA . ARG A 1 178 ? -17.319 9.028 33.959 1.00 58.94 178 ARG A CA 1
ATOM 1482 C C . ARG A 1 178 ? -18.810 8.673 33.893 1.00 58.94 178 ARG A C 1
ATOM 1484 O O . ARG A 1 178 ? -19.605 9.582 33.670 1.00 58.94 178 ARG A O 1
ATOM 1491 N N . LEU A 1 179 ? -19.214 7.410 34.085 1.00 55.53 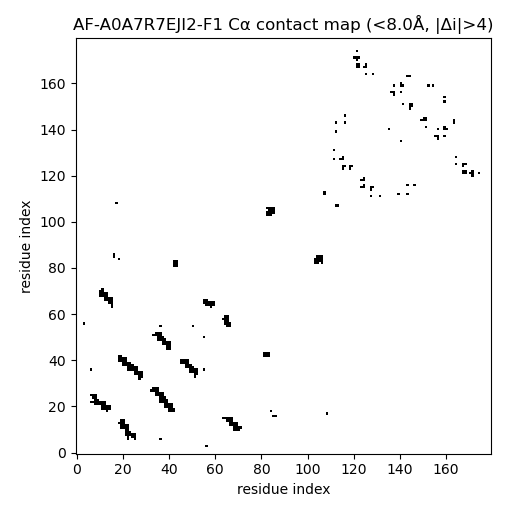179 LEU A N 1
ATOM 1492 C CA . LEU A 1 179 ? -20.627 7.006 33.953 1.00 55.53 179 LEU A CA 1
ATOM 1493 C C . LEU A 1 179 ? -21.058 5.784 34.805 1.00 55.53 179 LEU A C 1
ATOM 1495 O O . LEU A 1 179 ? -21.600 4.821 34.261 1.00 55.53 179 LEU A O 1
ATOM 1499 N N . ARG A 1 180 ? -20.885 5.849 36.135 1.00 49.09 180 ARG A N 1
ATOM 1500 C CA . ARG A 1 180 ? -21.893 5.486 37.171 1.00 49.09 180 ARG A CA 1
ATOM 1501 C C . ARG A 1 180 ? -21.315 5.521 38.585 1.00 49.09 180 ARG A C 1
ATOM 1503 O O . ARG A 1 180 ? -20.213 4.974 38.772 1.00 49.09 180 ARG A O 1
#

pLDDT: mean 70.69, std 20.18, range [27.59, 93.94]

Radius of gyration: 20.79 Å; Cα contacts (8 Å, |Δi|>4): 20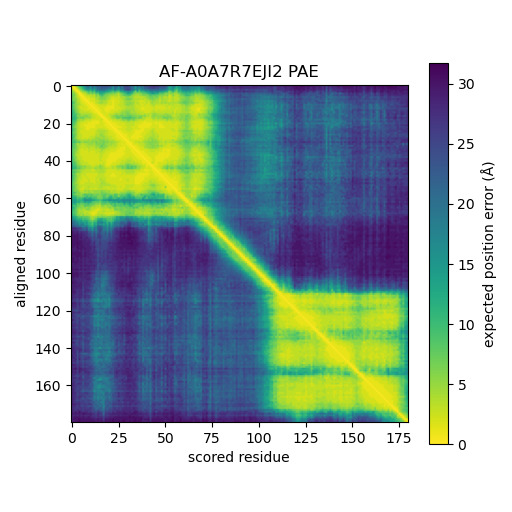7; chains: 1; bounding box: 48×42×68 Å

Organism: NCBI:txid2785025

Secondary structure (DSSP, 8-state):
---PPPPPTT-EEEETTS-EEEEEEEEE-TTT--EEEEEEESSTT--EEEEEHHHHH-EEETTEESEEEE-GGG--S-TT------------------------------HHHHHHHH--SHHHHHHHHHHTTTT--HHHHHHHHHHTT----S--HHHHHHHHHHHHHHHHHHHTTS--

Mean predicted aligned error: 17.53 Å